Protein AF-G9B761-F1 (afdb_monomer)

Organism: NCBI:txid328950

Secondary structure (DSSP, 8-state):
-TT--TTTTSTTT--STHHHHHHHHHHHHHHHHHHHHHHHHHHHHH-PPTT--GGGS-HHHHHHHHHHHHHHHHHHHHHHHHHHHHHHHHS---SS-GGGT--HHHHHHHHHHHHHHHHHHHHHHHHHHHHHHHHHHTT-SS-TTHHHHHHHHHHHHHHTTS-GGGGGTTS---HHHHHHHHHHHHHTHHHHHHHHHH-

Mean predicted aligned error: 2.72 Å

Solvent-accessible surface area (backbone atoms only — not comparable to full-atom values): 10710 Å² total; per-residue (Å²): 114,98,80,58,52,54,65,60,56,28,49,92,68,41,70,63,67,65,60,55,52,51,47,53,51,50,48,54,53,44,53,52,47,36,55,49,16,54,48,49,45,50,43,65,73,72,65,57,62,89,91,64,50,80,90,70,53,55,60,38,58,53,22,44,44,52,31,23,52,47,43,57,67,25,45,63,43,34,50,50,43,50,47,48,50,48,34,38,59,74,66,79,46,36,65,43,38,61,95,65,74,19,39,41,65,57,51,50,54,34,43,27,51,19,50,41,34,47,59,47,47,65,46,37,42,53,53,13,51,51,46,52,51,51,15,58,79,68,73,41,98,60,48,57,57,53,70,59,43,51,52,20,51,52,48,47,59,59,50,27,70,68,28,30,65,60,83,44,72,87,78,71,68,56,71,65,62,51,51,50,26,52,54,52,48,56,55,51,52,52,37,52,45,54,43,64,76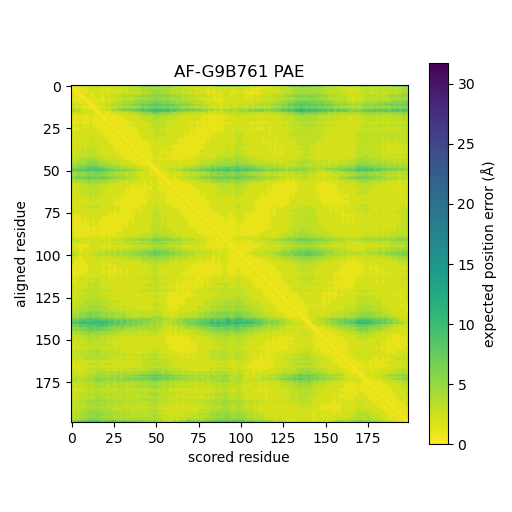,29,108

Structure (mmCIF, N/CA/C/O backbone):
data_AF-G9B761-F1
#
_entry.id   AF-G9B761-F1
#
loop_
_atom_site.group_PDB
_atom_site.id
_atom_site.type_symbol
_atom_site.label_atom_id
_atom_site.label_alt_id
_atom_site.label_comp_id
_atom_site.label_asym_id
_atom_site.label_entity_id
_atom_site.label_seq_id
_atom_site.pdbx_PDB_ins_code
_atom_site.Cartn_x
_atom_site.Cartn_y
_atom_site.Cartn_z
_atom_site.occupancy
_atom_site.B_iso_or_equiv
_atom_site.auth_seq_id
_atom_site.auth_comp_id
_atom_site.auth_asym_id
_atom_site.auth_atom_id
_atom_site.pdbx_PDB_model_num
ATOM 1 N N . GLY A 1 1 ? 4.765 11.078 -14.506 1.00 94.38 1 GLY A N 1
ATOM 2 C CA . GLY A 1 1 ? 3.669 11.133 -13.512 1.00 94.38 1 GLY A CA 1
ATOM 3 C C . GLY A 1 1 ? 4.113 10.482 -12.215 1.00 94.38 1 GLY A C 1
ATOM 4 O O . GLY A 1 1 ? 5.231 9.983 -12.178 1.00 94.38 1 GLY A O 1
ATOM 5 N N . TRP A 1 2 ? 3.264 10.465 -11.180 1.00 97.25 2 TRP A N 1
ATOM 6 C CA . TRP A 1 2 ? 3.610 9.908 -9.857 1.00 97.25 2 TRP A CA 1
ATOM 7 C C . TRP A 1 2 ? 3.926 8.403 -9.876 1.00 97.25 2 TRP A C 1
ATOM 9 O O . TRP A 1 2 ? 4.624 7.917 -8.998 1.00 97.25 2 TRP A O 1
ATOM 19 N N . THR A 1 3 ? 3.461 7.688 -10.904 1.00 97.56 3 THR A N 1
ATOM 20 C CA . THR A 1 3 ? 3.686 6.251 -11.078 1.00 97.56 3 THR A CA 1
ATOM 21 C C . THR A 1 3 ? 5.048 5.883 -11.661 1.00 97.56 3 THR A C 1
ATOM 23 O O . THR A 1 3 ? 5.388 4.713 -11.675 1.00 97.56 3 THR A O 1
ATOM 26 N N . VAL A 1 4 ? 5.822 6.854 -12.167 1.00 97.69 4 VAL A N 1
ATOM 27 C CA . VAL A 1 4 ? 7.209 6.659 -12.646 1.00 97.69 4 VAL A CA 1
ATOM 28 C C . VAL A 1 4 ? 7.372 5.503 -13.662 1.00 97.69 4 VAL A C 1
ATOM 30 O O . VAL A 1 4 ? 8.344 4.757 -13.632 1.00 97.69 4 VAL A O 1
ATOM 33 N N . TYR A 1 5 ? 6.426 5.350 -14.596 1.00 98.19 5 TYR A N 1
ATOM 34 C CA . TYR A 1 5 ? 6.453 4.237 -15.555 1.00 98.19 5 TYR A CA 1
ATOM 35 C C . TYR A 1 5 ? 7.614 4.296 -16.561 1.00 98.19 5 TYR A C 1
ATOM 37 O O . TYR A 1 5 ? 7.773 5.320 -17.238 1.00 98.19 5 TYR A O 1
ATOM 45 N N . PRO A 1 6 ? 8.364 3.194 -16.763 1.00 96.94 6 PRO A N 1
ATOM 46 C CA . PRO A 1 6 ? 9.121 2.980 -17.992 1.00 96.94 6 PRO A CA 1
ATOM 47 C C . PRO A 1 6 ? 8.161 2.759 -19.186 1.00 96.94 6 PRO A C 1
ATOM 49 O O . PRO A 1 6 ? 7.015 2.352 -18.990 1.00 96.94 6 PRO A O 1
ATOM 52 N N . PRO A 1 7 ? 8.579 3.059 -20.430 1.00 96.31 7 PRO A N 1
ATOM 53 C CA . PRO A 1 7 ? 9.895 3.575 -20.811 1.00 96.31 7 PRO A CA 1
ATOM 54 C C . PRO A 1 7 ? 10.060 5.084 -20.562 1.00 96.31 7 PRO A C 1
ATOM 56 O O . PRO A 1 7 ? 11.170 5.596 -20.665 1.00 96.31 7 PRO A O 1
ATOM 59 N N . LEU A 1 8 ? 8.994 5.811 -20.200 1.00 97.69 8 LEU A N 1
ATOM 60 C CA . LEU A 1 8 ? 9.066 7.264 -20.008 1.00 97.69 8 LEU A CA 1
ATOM 61 C C . LEU A 1 8 ? 10.032 7.649 -18.877 1.00 97.69 8 LEU A C 1
ATOM 63 O O . LEU A 1 8 ? 10.756 8.623 -18.995 1.00 97.69 8 LEU A O 1
ATOM 67 N N . ALA A 1 9 ? 10.102 6.874 -17.799 1.00 97.44 9 ALA A N 1
ATOM 68 C CA . ALA A 1 9 ? 11.055 7.117 -16.721 1.00 97.44 9 ALA A CA 1
ATOM 69 C C . ALA A 1 9 ? 12.503 6.683 -17.044 1.00 97.44 9 ALA A C 1
ATOM 71 O O . ALA A 1 9 ? 13.396 6.935 -16.237 1.00 97.44 9 ALA A O 1
ATOM 72 N N . ALA A 1 10 ? 12.768 6.037 -18.185 1.00 96.25 10 ALA A N 1
ATOM 73 C CA . ALA A 1 10 ? 14.110 5.599 -18.577 1.00 96.25 10 ALA A CA 1
ATOM 74 C C . ALA A 1 10 ? 14.942 6.743 -19.189 1.00 96.25 10 ALA A C 1
ATOM 76 O O . ALA A 1 10 ? 14.410 7.789 -19.568 1.00 96.25 10 ALA A O 1
ATOM 77 N N . ASN A 1 11 ? 16.255 6.536 -19.340 1.00 96.00 11 ASN A N 1
ATOM 78 C CA . ASN A 1 11 ? 17.174 7.560 -19.860 1.00 96.00 11 ASN A CA 1
ATOM 79 C C . ASN A 1 11 ? 16.873 8.014 -21.292 1.00 96.00 11 ASN A C 1
ATOM 81 O O . ASN A 1 11 ? 17.222 9.135 -21.652 1.00 96.00 11 ASN A O 1
ATOM 85 N N . ILE A 1 12 ? 16.198 7.178 -22.089 1.00 93.88 12 ILE A N 1
ATOM 86 C CA . ILE A 1 12 ? 15.802 7.512 -23.465 1.00 93.88 12 ILE A CA 1
ATOM 87 C C . ILE A 1 12 ? 14.858 8.725 -23.488 1.00 93.88 12 ILE A C 1
ATOM 89 O O . ILE A 1 12 ? 14.939 9.545 -24.399 1.00 93.88 12 ILE A O 1
ATOM 93 N N . ALA A 1 13 ? 13.988 8.865 -22.483 1.00 96.50 13 ALA A N 1
ATOM 94 C CA . ALA A 1 13 ? 13.047 9.980 -22.386 1.00 96.50 13 ALA A CA 1
ATOM 95 C C . ALA A 1 13 ? 13.423 11.002 -21.299 1.00 96.50 13 ALA A C 1
ATOM 97 O O . ALA A 1 13 ? 13.193 12.197 -21.470 1.00 96.50 13 ALA A O 1
ATOM 98 N N . HIS A 1 14 ? 14.027 10.556 -20.195 1.00 97.06 14 HIS A N 1
ATOM 99 C CA . HIS A 1 14 ? 14.465 11.395 -19.079 1.00 97.06 14 HIS A CA 1
ATOM 100 C C . HIS A 1 14 ? 15.927 11.084 -18.715 1.00 97.06 14 HIS A C 1
ATOM 102 O O . HIS A 1 14 ? 16.202 10.358 -17.760 1.00 97.06 14 HIS A O 1
ATOM 108 N N . GLY A 1 15 ? 16.872 11.645 -19.478 1.00 94.19 15 GLY A N 1
ATOM 109 C CA . GLY A 1 15 ? 18.311 11.359 -19.343 1.00 94.19 15 GLY A CA 1
ATOM 110 C C . GLY A 1 15 ? 19.046 12.047 -18.183 1.00 94.19 15 GLY A C 1
ATOM 111 O O . GLY A 1 15 ? 20.212 11.758 -17.948 1.00 94.19 15 GLY A O 1
ATOM 112 N N . GLY A 1 16 ? 18.404 12.975 -17.465 1.00 95.88 16 GLY A N 1
ATOM 113 C CA . GLY A 1 16 ? 18.992 13.627 -16.287 1.00 95.88 16 GLY A CA 1
ATOM 114 C C . GLY A 1 16 ? 18.790 12.831 -14.993 1.00 95.88 16 GLY A C 1
ATOM 115 O O . GLY A 1 16 ? 18.003 11.888 -14.950 1.00 95.88 16 GLY A O 1
ATOM 116 N N . SER A 1 17 ? 19.424 13.280 -13.904 1.00 97.44 17 SER A N 1
ATOM 117 C CA . SER A 1 17 ? 19.373 12.623 -12.585 1.00 97.44 17 SER A CA 1
ATOM 118 C C . SER A 1 17 ? 18.099 12.883 -11.768 1.00 97.44 17 SER A C 1
ATOM 120 O O . SER A 1 17 ? 17.969 12.424 -10.634 1.00 97.44 17 SER A O 1
ATOM 122 N N . SER A 1 18 ? 17.133 13.631 -12.310 1.00 97.75 18 SER A N 1
ATOM 123 C CA . SER A 1 18 ? 15.916 14.011 -11.581 1.00 97.75 18 SER A CA 1
ATOM 124 C C . SER A 1 18 ? 15.056 12.807 -11.191 1.00 97.75 18 SER A C 1
ATOM 126 O O . SER A 1 18 ? 14.535 12.763 -10.077 1.00 97.75 18 SER A O 1
ATOM 128 N N . VAL A 1 19 ? 14.942 11.812 -12.075 1.00 98.44 19 VAL A N 1
ATOM 129 C CA . VAL A 1 19 ? 14.230 10.558 -11.785 1.00 98.44 19 VAL A CA 1
ATOM 130 C C . VAL A 1 19 ? 14.976 9.748 -10.723 1.00 98.44 19 VAL A C 1
ATOM 132 O O . VAL A 1 19 ? 14.336 9.187 -9.838 1.00 98.44 19 VAL A O 1
ATOM 135 N N . ASP A 1 20 ? 16.310 9.754 -10.737 1.00 98.56 20 ASP A N 1
ATOM 136 C CA . ASP A 1 20 ? 17.117 9.048 -9.734 1.00 98.56 20 ASP A CA 1
ATOM 137 C C . ASP A 1 20 ? 16.913 9.658 -8.339 1.00 98.56 20 ASP A C 1
ATOM 139 O O . ASP A 1 20 ? 16.665 8.935 -7.374 1.00 98.56 20 ASP A O 1
ATOM 143 N N . PHE A 1 21 ? 16.903 10.992 -8.225 1.00 98.50 21 PHE A N 1
ATOM 144 C CA . PHE A 1 21 ? 16.579 11.666 -6.962 1.00 98.50 21 PHE A CA 1
ATOM 145 C C . PHE A 1 21 ? 15.147 11.397 -6.488 1.00 98.50 21 PHE A C 1
ATOM 147 O O . PHE A 1 21 ? 14.931 11.221 -5.288 1.00 98.50 21 PHE A O 1
ATOM 154 N N . ALA A 1 22 ? 14.174 11.317 -7.401 1.00 98.44 22 ALA A N 1
ATOM 155 C CA . ALA A 1 22 ? 12.809 10.927 -7.049 1.00 98.44 22 ALA A CA 1
ATOM 156 C C . ALA A 1 22 ? 12.755 9.485 -6.508 1.00 98.44 22 ALA A C 1
ATOM 158 O O . ALA A 1 22 ? 12.120 9.238 -5.483 1.00 98.44 22 ALA A O 1
ATOM 159 N N . ILE A 1 23 ? 13.478 8.550 -7.134 1.00 98.69 23 ILE A N 1
ATOM 160 C CA . ILE A 1 23 ? 13.601 7.165 -6.660 1.00 98.69 23 ILE A CA 1
ATOM 161 C C . ILE A 1 23 ? 14.258 7.115 -5.274 1.00 98.69 23 ILE A C 1
ATOM 163 O O . ILE A 1 23 ? 13.755 6.423 -4.388 1.00 98.69 23 ILE A O 1
ATOM 1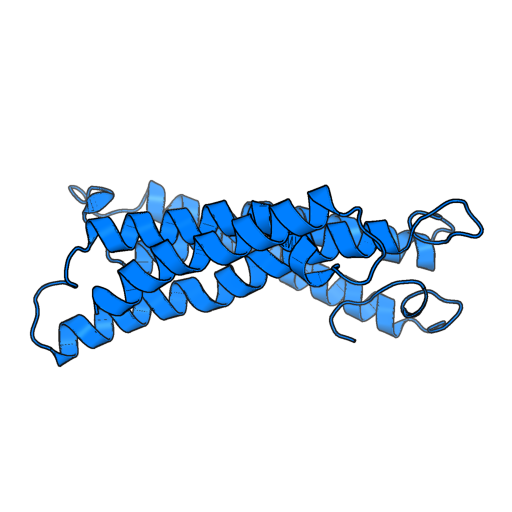67 N N . PHE A 1 24 ? 15.346 7.853 -5.036 1.00 98.69 24 PHE A N 1
ATOM 168 C CA . PHE A 1 24 ? 15.972 7.911 -3.709 1.00 98.69 24 PHE A CA 1
ATOM 169 C C . PHE A 1 24 ? 15.043 8.517 -2.652 1.00 98.69 24 PHE A C 1
ATOM 171 O O . PHE A 1 24 ? 14.983 8.013 -1.531 1.00 98.69 24 PHE A O 1
ATOM 178 N N . SER A 1 25 ? 14.270 9.549 -3.000 1.00 98.69 25 SER A N 1
ATOM 179 C CA . SER A 1 25 ? 13.271 10.129 -2.098 1.00 98.69 25 SER A CA 1
ATOM 180 C C . SER A 1 25 ? 12.205 9.106 -1.694 1.00 98.69 25 SER A C 1
ATOM 182 O O . SER A 1 25 ? 11.902 8.988 -0.504 1.00 98.69 25 SER A O 1
ATOM 184 N N . LEU A 1 26 ? 11.696 8.318 -2.647 1.00 98.44 26 LEU A N 1
ATOM 185 C CA . LEU A 1 26 ? 10.736 7.246 -2.371 1.00 98.44 26 LEU A CA 1
ATOM 186 C C . LEU A 1 26 ? 11.340 6.128 -1.510 1.00 98.44 26 LEU A C 1
ATOM 188 O O . LEU A 1 26 ? 10.668 5.641 -0.604 1.00 98.44 26 LEU A O 1
ATOM 192 N N . HIS A 1 27 ? 12.611 5.763 -1.714 1.00 98.81 27 HIS A N 1
ATOM 193 C CA . HIS A 1 27 ? 13.300 4.813 -0.832 1.00 98.81 27 HIS A CA 1
ATOM 194 C C . HIS A 1 27 ? 13.381 5.317 0.610 1.00 98.81 27 HIS A C 1
ATOM 196 O O . HIS A 1 27 ? 13.062 4.573 1.535 1.00 98.81 27 HIS A O 1
ATOM 202 N N . LEU A 1 28 ? 13.780 6.576 0.816 1.00 98.75 28 LEU A N 1
ATOM 203 C CA . LEU A 1 28 ? 13.882 7.158 2.157 1.00 98.75 28 LEU A CA 1
ATOM 204 C C . LEU A 1 28 ? 12.515 7.209 2.855 1.00 98.75 28 LEU A C 1
ATOM 206 O O . LEU A 1 28 ? 12.405 6.825 4.022 1.00 98.75 28 LEU A O 1
ATOM 210 N N . ALA A 1 29 ? 11.468 7.617 2.133 1.00 98.38 29 ALA A N 1
ATOM 211 C CA . ALA A 1 29 ? 10.098 7.606 2.643 1.00 98.38 29 ALA A CA 1
ATOM 212 C C . ALA A 1 29 ? 9.612 6.179 2.972 1.00 98.38 29 ALA A C 1
ATOM 214 O O . ALA A 1 29 ? 9.002 5.953 4.021 1.00 98.38 29 ALA A O 1
ATOM 215 N N . GLY A 1 30 ? 9.936 5.204 2.117 1.00 98.38 30 GLY A N 1
ATOM 216 C CA . GLY A 1 30 ? 9.613 3.793 2.321 1.00 98.38 30 GLY A CA 1
ATOM 217 C C . GLY A 1 30 ? 10.296 3.203 3.556 1.00 98.38 30 GLY A C 1
ATOM 218 O O . GLY A 1 30 ? 9.632 2.581 4.382 1.00 98.38 30 GLY A O 1
ATOM 219 N N . ILE A 1 31 ? 11.594 3.462 3.748 1.00 98.62 31 ILE A N 1
ATOM 220 C CA . ILE A 1 31 ? 12.342 3.021 4.939 1.00 98.62 31 ILE A CA 1
ATOM 221 C C . ILE A 1 31 ? 11.717 3.602 6.211 1.00 98.62 31 ILE A C 1
ATOM 223 O O . ILE A 1 31 ? 11.470 2.865 7.166 1.00 98.62 31 ILE A O 1
ATOM 227 N N . SER A 1 32 ? 11.418 4.906 6.220 1.00 98.62 32 SER A N 1
ATOM 228 C CA . SER A 1 32 ? 10.763 5.557 7.362 1.00 98.62 32 SER A CA 1
ATOM 229 C C . SER A 1 32 ? 9.427 4.891 7.704 1.00 98.62 32 SER A C 1
ATOM 231 O O . SER A 1 32 ? 9.163 4.591 8.871 1.00 98.62 32 SER A O 1
ATOM 233 N N . SER A 1 33 ? 8.623 4.586 6.687 1.00 98.38 33 SER A N 1
ATOM 234 C CA . SER A 1 33 ? 7.301 3.982 6.853 1.00 98.38 33 SER A CA 1
ATOM 235 C C . SER A 1 33 ? 7.365 2.526 7.326 1.00 98.38 33 SER A C 1
ATOM 237 O O . SER A 1 33 ? 6.586 2.141 8.196 1.00 98.38 33 SER A O 1
ATOM 239 N N . ILE A 1 34 ? 8.325 1.727 6.841 1.00 98.56 34 ILE A N 1
ATOM 240 C CA . ILE A 1 34 ? 8.551 0.347 7.312 1.00 98.56 34 ILE A CA 1
ATOM 241 C C . ILE A 1 34 ? 8.976 0.342 8.785 1.00 98.56 34 ILE A C 1
ATOM 243 O O . ILE A 1 34 ? 8.426 -0.418 9.583 1.00 98.56 34 ILE A O 1
ATOM 247 N N . LEU A 1 35 ? 9.918 1.209 9.171 1.00 98.69 35 LEU A N 1
ATOM 248 C CA . LEU A 1 35 ? 10.347 1.325 10.569 1.00 98.69 35 LEU A CA 1
ATOM 249 C C . LEU A 1 35 ? 9.187 1.767 11.474 1.00 98.69 35 LEU A C 1
ATOM 251 O O . LEU A 1 35 ? 8.993 1.203 12.553 1.00 98.69 35 LEU A O 1
ATOM 255 N N . GLY A 1 36 ? 8.374 2.721 11.011 1.00 98.69 36 GLY A N 1
ATOM 256 C CA . GLY A 1 36 ? 7.149 3.137 11.692 1.00 98.69 36 GLY A CA 1
ATOM 257 C C . GLY A 1 36 ? 6.139 1.997 11.844 1.00 98.69 36 GLY A C 1
ATOM 258 O O . GLY A 1 36 ? 5.586 1.810 12.928 1.00 98.69 36 GLY A O 1
ATOM 259 N N . ALA A 1 37 ? 5.938 1.192 10.799 1.00 98.69 37 ALA A N 1
ATOM 260 C CA . ALA A 1 37 ? 5.046 0.038 10.824 1.00 98.69 37 ALA A CA 1
ATOM 261 C C . ALA A 1 37 ? 5.486 -1.016 11.852 1.00 98.69 37 ALA A C 1
ATOM 263 O O . ALA A 1 37 ? 4.677 -1.442 12.678 1.00 98.69 37 ALA A O 1
ATOM 264 N N . VAL A 1 38 ? 6.772 -1.390 11.859 1.00 98.75 38 VAL A N 1
ATOM 265 C CA . VAL A 1 38 ? 7.332 -2.333 12.845 1.00 98.75 38 VAL A CA 1
ATOM 266 C C . VAL A 1 38 ? 7.153 -1.803 14.267 1.00 98.75 38 VAL A C 1
ATOM 268 O O . VAL A 1 38 ? 6.748 -2.558 15.157 1.00 98.75 38 VAL A O 1
ATOM 271 N N . ASN A 1 39 ? 7.395 -0.506 14.480 1.00 98.75 39 ASN A N 1
ATOM 272 C CA . ASN A 1 39 ? 7.174 0.140 15.768 1.00 98.75 39 ASN A CA 1
ATOM 273 C C . ASN A 1 39 ? 5.702 0.038 16.198 1.00 98.75 39 ASN A C 1
ATOM 275 O O . ASN A 1 39 ? 5.421 -0.518 17.256 1.00 98.75 39 ASN A O 1
ATOM 279 N N . PHE A 1 40 ? 4.754 0.480 15.363 1.00 98.69 40 PHE A N 1
ATOM 280 C CA . PHE A 1 40 ? 3.328 0.437 15.702 1.00 98.69 40 PHE A CA 1
ATOM 281 C C . PHE A 1 40 ? 2.819 -0.980 15.967 1.00 98.69 40 PHE A C 1
ATOM 283 O O . PHE A 1 40 ? 2.101 -1.182 16.945 1.00 98.69 40 PHE A O 1
ATOM 290 N N . ILE A 1 41 ? 3.209 -1.967 15.153 1.00 98.62 41 ILE A N 1
ATOM 291 C CA . ILE A 1 41 ? 2.840 -3.372 15.381 1.00 98.62 41 ILE A CA 1
ATOM 292 C C . ILE A 1 41 ? 3.370 -3.831 16.741 1.00 98.62 41 ILE A C 1
ATOM 294 O O . ILE A 1 41 ? 2.612 -4.356 17.557 1.00 98.62 41 ILE A O 1
ATOM 298 N N . THR A 1 42 ? 4.650 -3.585 17.023 1.00 98.62 42 THR A N 1
ATOM 299 C CA . THR A 1 42 ? 5.286 -4.004 18.278 1.00 98.62 42 THR A CA 1
ATOM 300 C C . THR A 1 42 ? 4.634 -3.339 19.489 1.00 98.62 42 THR A C 1
ATOM 302 O O . THR A 1 42 ? 4.336 -4.021 20.472 1.00 98.62 42 THR A O 1
ATOM 305 N N . THR A 1 43 ? 4.361 -2.034 19.417 1.00 98.50 43 THR A N 1
ATOM 306 C CA . THR A 1 43 ? 3.687 -1.274 20.476 1.00 98.50 43 THR A CA 1
ATOM 307 C C . THR A 1 43 ? 2.273 -1.790 20.708 1.00 98.50 43 THR A C 1
ATOM 309 O O . THR A 1 43 ? 1.914 -2.097 21.843 1.00 98.50 43 THR A O 1
ATOM 312 N N . VAL A 1 44 ? 1.472 -1.942 19.648 1.00 97.94 44 VAL A N 1
ATOM 313 C CA . VAL A 1 44 ? 0.087 -2.412 19.774 1.00 97.94 44 VAL A CA 1
ATOM 314 C C . VAL A 1 44 ? 0.044 -3.835 20.306 1.00 97.94 44 VAL A C 1
ATOM 316 O O . VAL A 1 44 ? -0.850 -4.132 21.088 1.00 97.94 44 VAL A O 1
ATOM 319 N N . VAL A 1 45 ? 0.981 -4.714 19.937 1.00 96.44 45 VAL A N 1
ATOM 320 C CA . VAL A 1 45 ? 0.994 -6.110 20.401 1.00 96.44 45 VAL A CA 1
ATOM 321 C C . VAL A 1 45 ? 1.441 -6.232 21.860 1.00 96.44 45 VAL A C 1
ATOM 323 O O . VAL A 1 45 ? 0.797 -6.966 22.612 1.00 96.44 45 VAL A O 1
ATOM 326 N N . ASN A 1 46 ? 2.491 -5.509 22.260 1.00 97.75 46 ASN A N 1
ATOM 327 C CA . ASN A 1 46 ? 3.197 -5.755 23.524 1.00 97.75 46 ASN A CA 1
ATOM 328 C C . ASN A 1 46 ? 2.948 -4.708 24.618 1.00 97.75 46 ASN A C 1
ATOM 330 O O . ASN A 1 46 ? 3.164 -5.005 25.788 1.00 97.75 46 ASN A O 1
ATOM 334 N N . MET A 1 47 ? 2.508 -3.495 24.273 1.00 97.94 47 MET A N 1
ATOM 335 C CA . MET A 1 47 ? 2.430 -2.359 25.207 1.00 97.94 47 MET A CA 1
ATOM 336 C C . MET A 1 47 ? 0.990 -1.916 25.507 1.00 97.94 47 MET A C 1
ATOM 338 O O . MET A 1 47 ? 0.752 -0.761 25.861 1.00 97.94 47 MET A O 1
ATOM 342 N N . ARG A 1 48 ? 0.006 -2.815 25.372 1.00 97.31 48 ARG A N 1
ATOM 343 C CA . ARG A 1 48 ? -1.374 -2.534 25.806 1.00 97.31 48 ARG A CA 1
ATOM 344 C C . ARG A 1 48 ? -1.465 -2.491 27.327 1.00 97.31 48 ARG A C 1
ATOM 346 O O . ARG A 1 48 ? -0.721 -3.175 28.027 1.00 97.31 48 ARG A O 1
ATOM 353 N N . SER A 1 49 ? -2.430 -1.731 27.837 1.00 96.69 49 SER A N 1
ATOM 354 C CA . SER A 1 49 ? -2.739 -1.724 29.267 1.00 96.69 49 SER A CA 1
ATOM 355 C C . SER A 1 49 ? -3.114 -3.133 29.757 1.00 96.69 49 SER A C 1
ATOM 357 O O . SER A 1 49 ? -3.808 -3.861 29.037 1.00 96.69 49 SER A O 1
ATOM 359 N N . PRO A 1 50 ? -2.715 -3.524 30.982 1.00 95.81 50 PRO A N 1
ATOM 360 C CA . PRO A 1 50 ? -3.109 -4.806 31.559 1.00 95.81 50 PRO A CA 1
ATOM 361 C C . PRO A 1 50 ? -4.632 -4.997 31.529 1.00 95.81 50 PRO A C 1
ATOM 363 O O . PRO A 1 50 ? -5.384 -4.099 31.896 1.00 95.81 50 PRO A O 1
ATOM 366 N N . GLY A 1 51 ? -5.090 -6.163 31.069 1.00 94.75 51 GLY A N 1
ATOM 367 C CA . GLY A 1 51 ? -6.519 -6.482 30.943 1.00 94.75 51 GLY A CA 1
ATOM 368 C C . GLY A 1 51 ? -7.204 -5.976 29.662 1.00 94.75 51 GLY A C 1
ATOM 369 O O . GLY A 1 51 ? -8.366 -6.314 29.436 1.00 94.75 51 GLY A O 1
ATOM 370 N N . MET A 1 52 ? -6.512 -5.221 28.796 1.00 97.19 52 MET A N 1
ATOM 371 C CA . MET A 1 52 ? -7.028 -4.844 27.473 1.00 97.19 52 MET A CA 1
ATOM 372 C C . MET A 1 52 ? -6.804 -5.970 26.454 1.00 97.19 52 MET A C 1
ATOM 374 O O . MET A 1 52 ? -5.696 -6.189 25.951 1.00 97.19 52 MET A O 1
ATOM 378 N N . THR A 1 53 ? -7.884 -6.677 26.131 1.00 96.00 53 THR A N 1
ATOM 379 C CA . THR A 1 53 ? -7.934 -7.671 25.054 1.00 96.00 53 THR A CA 1
ATOM 380 C C . THR A 1 53 ? -8.020 -6.996 23.677 1.00 96.00 53 THR A C 1
ATOM 382 O O . THR A 1 53 ? -8.339 -5.811 23.571 1.00 96.00 53 THR A O 1
ATOM 385 N N . LEU A 1 54 ? -7.700 -7.730 22.604 1.00 95.06 54 LEU A N 1
ATOM 386 C CA . LEU A 1 54 ? -7.646 -7.180 21.238 1.00 95.06 54 LEU A CA 1
ATOM 387 C C . LEU A 1 54 ? -9.006 -6.657 20.751 1.00 95.06 54 LEU A C 1
ATOM 389 O O . LEU A 1 54 ? -9.088 -5.589 20.152 1.00 95.06 54 LEU A O 1
ATOM 393 N N . ASP A 1 55 ? -10.080 -7.382 21.047 1.00 93.88 55 ASP A N 1
ATOM 394 C CA . ASP A 1 55 ? -11.466 -7.011 20.740 1.00 93.88 55 ASP A CA 1
ATOM 395 C C . ASP A 1 55 ? -11.927 -5.734 21.462 1.00 93.88 55 ASP A C 1
ATOM 397 O O . ASP A 1 55 ? -12.871 -5.089 21.016 1.00 93.88 55 ASP A O 1
ATOM 401 N N . ARG A 1 56 ? -11.235 -5.327 22.534 1.00 93.81 56 ARG A N 1
ATOM 402 C CA . ARG A 1 56 ? -11.519 -4.105 23.302 1.00 93.81 56 ARG A CA 1
ATOM 403 C C . ARG A 1 56 ? -10.651 -2.909 22.911 1.00 93.81 56 ARG A C 1
ATOM 405 O O . ARG A 1 56 ? -10.745 -1.858 23.543 1.00 93.81 56 ARG A O 1
ATOM 412 N N . MET A 1 57 ? -9.785 -3.045 21.907 1.00 97.12 57 MET A N 1
ATOM 413 C CA . MET A 1 57 ? -8.991 -1.912 21.432 1.00 97.12 57 MET A CA 1
ATOM 414 C C . MET A 1 57 ? -9.868 -0.886 20.694 1.00 97.12 57 MET A C 1
ATOM 416 O O . MET A 1 57 ? -10.761 -1.275 19.939 1.00 97.12 57 MET A O 1
ATOM 420 N N . PRO A 1 58 ? -9.581 0.423 20.823 1.00 97.19 58 PRO A N 1
ATOM 421 C CA . PRO A 1 58 ? -10.267 1.457 20.054 1.00 97.19 58 PRO A CA 1
ATOM 422 C C . PRO A 1 58 ? -10.187 1.221 18.538 1.00 97.19 58 PRO A C 1
ATOM 424 O O . PRO A 1 58 ? -9.141 0.821 18.023 1.00 97.19 58 PRO A O 1
ATOM 427 N N . LEU A 1 59 ? -11.246 1.575 17.797 1.00 97.81 59 LEU A N 1
ATOM 428 C CA . LEU A 1 59 ? -11.296 1.409 16.333 1.00 97.81 59 LEU A CA 1
ATOM 429 C C . LEU A 1 59 ? -10.153 2.131 15.601 1.00 97.81 59 LEU A C 1
ATOM 431 O O . LEU A 1 59 ? -9.646 1.623 14.604 1.00 97.81 59 LEU A O 1
ATOM 435 N N . PHE A 1 60 ? -9.697 3.275 16.119 1.00 98.38 60 PHE A N 1
ATOM 436 C CA . PHE A 1 60 ? -8.507 3.954 15.603 1.00 98.38 60 PHE A CA 1
ATOM 437 C C . PHE A 1 60 ? -7.232 3.111 15.747 1.00 98.38 60 PHE A C 1
ATOM 439 O O . PHE A 1 60 ? -6.495 2.966 14.776 1.00 98.38 60 PHE A O 1
ATOM 446 N N . VAL A 1 61 ? -6.998 2.480 16.902 1.00 98.44 61 VAL A N 1
ATOM 447 C CA . VAL A 1 61 ? -5.823 1.614 17.110 1.00 98.44 61 VAL A CA 1
ATOM 448 C C . VAL A 1 61 ? -5.874 0.403 16.175 1.00 98.44 61 VAL A C 1
ATOM 450 O O . VAL A 1 61 ? -4.867 0.070 15.553 1.00 98.44 61 VAL A O 1
ATOM 453 N N . TRP A 1 62 ? -7.058 -0.193 15.993 1.00 98.50 62 TRP A N 1
ATOM 454 C CA . TRP A 1 62 ? -7.275 -1.231 14.980 1.00 98.50 62 TRP A CA 1
ATOM 455 C C . TRP A 1 62 ? -6.953 -0.746 13.563 1.00 98.50 62 TRP A C 1
ATOM 457 O O . TRP A 1 62 ? -6.260 -1.432 12.816 1.00 98.50 62 TRP A O 1
ATOM 467 N N . SER A 1 63 ? -7.407 0.450 13.190 1.00 98.44 63 SER A N 1
ATOM 468 C CA . SER A 1 63 ? -7.116 1.004 11.867 1.00 98.44 63 SER A CA 1
ATOM 469 C C . SER A 1 63 ? -5.617 1.242 11.640 1.00 98.44 63 SER A C 1
ATOM 471 O O . SER A 1 63 ? -5.109 0.940 10.560 1.00 98.44 63 SER A O 1
ATOM 473 N N . VAL A 1 64 ? -4.889 1.696 12.669 1.00 98.69 64 VAL A N 1
ATOM 474 C CA . VAL A 1 64 ? -3.438 1.926 12.613 1.00 98.69 64 VAL A CA 1
ATOM 475 C C . VAL A 1 64 ? -2.673 0.610 12.499 1.00 98.69 64 VAL A C 1
ATOM 477 O O . VAL A 1 64 ? -1.776 0.518 11.667 1.00 98.69 64 VAL A O 1
ATOM 480 N N . VAL A 1 65 ? -3.025 -0.430 13.268 1.00 98.56 65 VAL A N 1
ATOM 481 C CA . VAL A 1 65 ? -2.306 -1.716 13.177 1.00 98.56 65 VAL A CA 1
ATOM 482 C C . VAL A 1 65 ? -2.540 -2.409 11.833 1.00 98.56 65 VAL A C 1
ATOM 484 O O . VAL A 1 65 ? -1.602 -2.970 11.277 1.00 98.56 65 VAL A O 1
ATOM 487 N N . ILE A 1 66 ? -3.747 -2.310 11.260 1.00 98.69 66 ILE A N 1
ATOM 488 C CA . ILE A 1 66 ? -4.019 -2.828 9.909 1.00 98.69 66 ILE A CA 1
ATOM 489 C C . ILE A 1 66 ? -3.173 -2.065 8.889 1.00 98.69 66 ILE A C 1
ATOM 491 O O . ILE A 1 66 ? -2.471 -2.684 8.098 1.00 98.69 66 ILE A O 1
ATOM 495 N N . THR A 1 67 ? -3.162 -0.733 8.965 1.00 98.69 67 THR A N 1
ATOM 496 C CA . THR A 1 67 ? -2.333 0.131 8.108 1.00 98.69 67 THR A CA 1
ATOM 497 C C . THR A 1 67 ? -0.847 -0.224 8.202 1.00 98.69 67 THR A C 1
ATOM 499 O O . THR A 1 67 ? -0.174 -0.339 7.181 1.00 98.69 67 THR A O 1
ATOM 502 N N . ALA A 1 68 ? -0.336 -0.463 9.411 1.00 98.75 68 ALA A N 1
ATOM 503 C CA . ALA A 1 68 ? 1.048 -0.871 9.625 1.00 98.75 68 ALA A CA 1
ATOM 504 C C . ALA A 1 68 ? 1.363 -2.228 8.973 1.00 98.75 68 ALA A C 1
ATOM 506 O O . ALA A 1 68 ? 2.409 -2.380 8.347 1.00 98.75 68 ALA A O 1
ATOM 507 N N . VAL A 1 69 ? 0.451 -3.203 9.057 1.00 98.81 69 VAL A N 1
ATOM 508 C CA . VAL A 1 69 ? 0.611 -4.493 8.365 1.00 98.81 69 VAL A CA 1
ATOM 509 C C . VAL A 1 69 ? 0.617 -4.308 6.846 1.00 98.81 69 VAL A C 1
ATOM 511 O O . VAL A 1 69 ? 1.466 -4.894 6.178 1.00 98.81 69 VAL A O 1
ATOM 514 N N . LEU A 1 70 ? -0.275 -3.474 6.298 1.00 98.69 70 LEU A N 1
ATOM 515 C CA . LEU A 1 70 ? -0.286 -3.174 4.863 1.00 98.69 70 LEU A CA 1
ATOM 516 C C . LEU A 1 70 ? 1.047 -2.564 4.416 1.00 98.69 70 LEU A C 1
ATOM 518 O O . LEU A 1 70 ? 1.640 -3.075 3.471 1.00 98.69 70 LEU A O 1
ATOM 522 N N . LEU A 1 71 ? 1.543 -1.543 5.127 1.00 98.56 71 LEU A N 1
ATOM 523 C CA . LEU A 1 71 ? 2.823 -0.882 4.837 1.00 98.56 71 LEU A CA 1
ATOM 524 C C . LEU A 1 71 ? 3.988 -1.874 4.826 1.00 98.56 71 LEU A C 1
ATOM 526 O O . LEU A 1 71 ? 4.810 -1.858 3.912 1.00 98.56 71 LEU A O 1
ATOM 530 N N . LEU A 1 72 ? 4.052 -2.746 5.837 1.00 98.38 72 LEU A N 1
ATOM 531 C CA . LEU A 1 72 ? 5.126 -3.728 5.979 1.00 98.38 72 LEU A CA 1
ATOM 532 C C . LEU A 1 72 ? 5.161 -4.725 4.810 1.00 98.38 72 LEU A C 1
ATOM 534 O O . LEU A 1 72 ? 6.241 -5.150 4.406 1.00 98.38 72 LEU A O 1
ATOM 538 N N . LEU A 1 73 ? 3.996 -5.090 4.271 1.00 98.38 73 LEU A N 1
ATOM 539 C CA . LEU A 1 73 ? 3.871 -6.059 3.181 1.00 98.38 73 LEU A CA 1
ATOM 540 C C . LEU A 1 73 ? 3.964 -5.421 1.785 1.00 98.38 73 LEU A C 1
ATOM 542 O O . LEU A 1 73 ? 4.472 -6.060 0.865 1.00 98.38 73 LEU A O 1
ATOM 546 N N . SER A 1 74 ? 3.489 -4.184 1.604 1.00 98.25 74 SER A N 1
ATOM 547 C CA . SER A 1 74 ? 3.402 -3.536 0.287 1.00 98.25 74 SER A CA 1
ATOM 548 C C . SER A 1 74 ? 4.677 -2.784 -0.111 1.00 98.25 74 SER A C 1
ATOM 550 O O . SER A 1 74 ? 5.113 -2.873 -1.261 1.00 98.25 74 SER A O 1
ATOM 552 N N . LEU A 1 75 ? 5.316 -2.069 0.822 1.00 98.25 75 LEU A N 1
ATOM 553 C CA . LEU A 1 75 ? 6.470 -1.213 0.518 1.00 98.25 75 LEU A CA 1
ATOM 554 C C . LEU A 1 75 ? 7.709 -1.954 -0.004 1.00 98.25 75 LEU A C 1
ATOM 556 O O . LEU A 1 75 ? 8.375 -1.399 -0.883 1.00 98.25 75 LEU A O 1
ATOM 560 N N . PRO A 1 76 ? 8.038 -3.183 0.446 1.00 98.62 76 PRO A N 1
ATOM 561 C CA . PRO A 1 76 ? 9.145 -3.936 -0.141 1.00 98.62 76 PRO A CA 1
ATOM 562 C C . PRO A 1 76 ? 8.984 -4.170 -1.650 1.00 98.62 76 PRO A C 1
ATOM 564 O O . PRO A 1 76 ? 9.976 -4.159 -2.379 1.00 98.62 76 PRO A O 1
ATOM 567 N N . VAL A 1 77 ? 7.747 -4.325 -2.137 1.00 98.75 77 VAL A N 1
ATOM 568 C CA . VAL A 1 77 ? 7.468 -4.527 -3.568 1.00 98.75 77 VAL A CA 1
ATOM 569 C C . VAL A 1 77 ? 7.727 -3.248 -4.362 1.00 98.75 77 VAL A C 1
ATOM 571 O O . VAL A 1 77 ? 8.394 -3.304 -5.397 1.00 98.75 77 VAL A O 1
ATOM 574 N N . LEU A 1 78 ? 7.292 -2.088 -3.850 1.00 98.62 78 LEU A N 1
ATOM 575 C CA . LEU A 1 78 ? 7.636 -0.797 -4.454 1.00 98.62 78 LEU A CA 1
ATOM 576 C C . LEU A 1 78 ? 9.151 -0.602 -4.492 1.00 98.62 78 LEU A C 1
ATOM 578 O O . LEU A 1 78 ? 9.679 -0.282 -5.552 1.00 98.62 78 LEU A O 1
ATOM 582 N N . ALA A 1 79 ? 9.836 -0.810 -3.361 1.00 98.75 79 ALA A N 1
ATOM 583 C CA . ALA A 1 79 ? 11.285 -0.650 -3.249 1.00 98.75 79 ALA A CA 1
ATOM 584 C C . ALA A 1 79 ? 12.027 -1.514 -4.281 1.00 98.75 79 ALA A C 1
ATOM 586 O O . ALA A 1 79 ? 12.932 -1.024 -4.958 1.00 98.75 79 ALA A O 1
ATOM 587 N N . GLY A 1 80 ? 11.592 -2.765 -4.470 1.00 98.81 80 GLY A N 1
ATOM 588 C CA . GLY A 1 80 ? 12.098 -3.639 -5.528 1.00 98.81 80 GLY A CA 1
ATOM 589 C C . GLY A 1 80 ? 11.879 -3.058 -6.927 1.00 98.81 80 GLY A C 1
ATOM 590 O O . GLY A 1 80 ? 12.829 -2.962 -7.702 1.00 98.81 80 GLY A O 1
ATOM 591 N N . ALA A 1 81 ? 10.658 -2.611 -7.242 1.00 98.75 81 ALA A N 1
ATOM 592 C CA . ALA A 1 81 ? 10.316 -2.033 -8.545 1.00 98.75 81 ALA A CA 1
ATOM 593 C C . ALA A 1 81 ? 11.168 -0.806 -8.896 1.00 98.75 81 ALA A C 1
ATOM 595 O O . ALA A 1 81 ? 11.732 -0.719 -9.988 1.00 98.75 81 ALA A O 1
ATOM 596 N N . ILE A 1 82 ? 11.293 0.141 -7.963 1.00 98.75 82 ILE A N 1
ATOM 597 C CA . ILE A 1 82 ? 12.052 1.374 -8.195 1.00 98.75 82 ILE A CA 1
ATOM 598 C C . ILE A 1 82 ? 13.568 1.143 -8.142 1.00 98.75 82 ILE A C 1
ATOM 600 O O . ILE A 1 82 ? 14.298 1.864 -8.816 1.00 98.75 82 ILE A O 1
ATOM 604 N N . THR A 1 83 ? 14.050 0.123 -7.421 1.00 98.81 83 THR A N 1
ATOM 605 C CA . THR A 1 83 ? 15.458 -0.308 -7.494 1.00 98.81 83 THR A CA 1
ATOM 606 C C . THR A 1 83 ? 15.771 -0.899 -8.863 1.00 98.81 83 THR A C 1
ATOM 608 O O . THR A 1 83 ? 16.744 -0.477 -9.476 1.00 98.81 83 THR A O 1
ATOM 611 N N . MET A 1 84 ? 14.935 -1.807 -9.381 1.00 98.81 84 MET A N 1
ATOM 612 C CA . MET A 1 84 ? 15.097 -2.357 -10.736 1.00 98.81 84 MET A CA 1
ATOM 613 C C . MET A 1 84 ? 15.099 -1.250 -11.798 1.00 98.81 84 MET A C 1
ATOM 615 O O . MET A 1 84 ? 15.911 -1.262 -12.717 1.00 98.81 84 MET A O 1
ATOM 619 N N . LEU A 1 85 ? 14.246 -0.232 -11.639 1.00 98.75 85 LEU A N 1
ATOM 620 C CA . LEU A 1 85 ? 14.230 0.914 -12.548 1.00 98.75 85 LEU A CA 1
ATOM 621 C C . LEU A 1 85 ? 15.514 1.747 -12.426 1.00 98.75 85 LEU A C 1
ATOM 623 O O . LEU A 1 85 ? 16.053 2.208 -13.430 1.00 98.75 85 LEU A O 1
ATOM 627 N N . LEU A 1 86 ? 16.019 1.942 -11.206 1.00 98.75 86 LEU A N 1
ATOM 628 C CA . LEU A 1 86 ? 17.275 2.650 -10.969 1.00 98.75 86 LEU A CA 1
ATOM 629 C C . LEU A 1 86 ? 18.461 1.915 -11.605 1.00 98.75 86 LEU A C 1
ATOM 631 O O . LEU A 1 86 ? 19.343 2.570 -12.165 1.00 98.75 86 LEU A O 1
ATOM 635 N N . THR A 1 87 ? 18.486 0.580 -11.548 1.00 98.69 87 THR A N 1
ATOM 636 C CA . THR A 1 87 ? 19.537 -0.220 -12.188 1.00 98.69 87 THR A CA 1
ATOM 637 C C . THR A 1 87 ? 19.402 -0.237 -13.709 1.00 98.69 87 THR A C 1
ATOM 639 O O . THR A 1 87 ? 20.425 -0.140 -14.383 1.00 98.69 87 THR A O 1
ATOM 642 N N . ASP A 1 88 ? 18.183 -0.243 -14.261 1.00 98.50 88 ASP A N 1
ATOM 643 C CA . ASP A 1 88 ? 17.971 -0.110 -15.713 1.00 98.50 88 ASP A CA 1
ATOM 644 C C . ASP A 1 88 ? 18.489 1.244 -16.213 1.00 98.50 88 ASP A C 1
ATOM 646 O O . ASP A 1 88 ? 19.086 1.351 -17.282 1.00 98.50 88 ASP A O 1
ATOM 650 N N . ARG A 1 89 ? 18.321 2.295 -15.404 1.00 98.12 89 ARG A N 1
ATOM 651 C CA . ARG A 1 89 ? 18.832 3.632 -15.715 1.00 98.12 89 ARG A CA 1
ATOM 652 C C . ARG A 1 89 ? 20.350 3.753 -15.568 1.00 98.12 89 ARG A C 1
ATOM 654 O O . ARG A 1 89 ? 20.961 4.475 -16.345 1.00 98.12 89 ARG A O 1
ATOM 661 N N . ASN A 1 90 ? 20.976 3.115 -14.580 1.00 98.38 90 ASN A N 1
ATOM 662 C CA . ASN A 1 90 ? 22.351 3.478 -14.192 1.00 98.38 90 ASN A CA 1
ATOM 663 C C . ASN A 1 90 ? 23.380 2.348 -14.304 1.00 98.38 90 ASN A C 1
ATOM 665 O O . ASN A 1 90 ? 24.576 2.625 -14.324 1.00 98.38 90 ASN A O 1
ATOM 669 N N . LEU A 1 91 ? 22.944 1.089 -14.363 1.00 98.19 91 LEU A N 1
ATOM 670 C CA . LEU A 1 91 ? 23.811 -0.094 -14.299 1.00 98.19 91 LEU A CA 1
ATOM 671 C C . LEU A 1 91 ? 23.635 -1.038 -15.500 1.00 98.19 91 LEU A C 1
ATOM 673 O O . LEU A 1 91 ? 24.098 -2.174 -15.447 1.00 98.19 91 LEU A O 1
ATOM 677 N N . ASN A 1 92 ? 23.005 -0.568 -16.584 1.00 96.81 92 ASN A N 1
ATOM 678 C CA . ASN A 1 92 ? 22.771 -1.326 -17.820 1.00 96.81 92 ASN A CA 1
ATOM 679 C C . ASN A 1 92 ? 22.027 -2.659 -17.607 1.00 96.81 92 ASN A C 1
ATOM 681 O O . ASN A 1 92 ? 22.277 -3.627 -18.327 1.00 96.81 92 ASN A O 1
ATOM 685 N N . THR A 1 93 ? 21.129 -2.732 -16.617 1.00 98.44 93 THR A N 1
ATOM 686 C CA . THR A 1 93 ? 20.164 -3.839 -16.540 1.00 98.44 93 THR A CA 1
ATOM 687 C C . THR A 1 93 ? 19.006 -3.601 -17.516 1.00 98.44 93 THR A C 1
ATOM 689 O O . THR A 1 93 ? 18.879 -2.515 -18.082 1.00 98.44 93 THR A O 1
ATOM 692 N N . SER A 1 94 ? 18.178 -4.622 -17.742 1.00 98.00 94 SER A N 1
ATOM 693 C CA . SER A 1 94 ? 17.053 -4.566 -18.684 1.00 98.00 94 SER A CA 1
ATOM 694 C C . SER A 1 94 ? 15.784 -5.226 -18.134 1.00 98.00 94 SER A C 1
ATOM 696 O O . SER A 1 94 ? 15.144 -6.022 -18.817 1.00 98.00 94 SER A O 1
ATOM 698 N N . PHE A 1 95 ? 15.402 -4.920 -16.892 1.00 98.69 95 PHE A N 1
ATOM 699 C CA . PHE A 1 95 ? 14.172 -5.448 -16.286 1.00 98.69 95 PHE A CA 1
ATOM 700 C C . PHE A 1 95 ? 12.914 -4.991 -17.034 1.00 98.69 95 PHE A C 1
ATOM 702 O O . PHE A 1 95 ? 11.980 -5.774 -17.223 1.00 98.69 95 PHE A O 1
ATOM 709 N N . PHE A 1 96 ? 12.889 -3.731 -17.469 1.00 98.50 96 PHE A N 1
ATOM 710 C CA . PHE A 1 96 ? 11.722 -3.093 -18.076 1.00 98.50 96 PHE A CA 1
ATOM 711 C C . PHE A 1 96 ? 11.965 -2.598 -19.504 1.00 98.50 96 PHE A C 1
ATOM 713 O O . PHE A 1 96 ? 11.057 -2.015 -20.089 1.00 98.50 96 PHE A O 1
ATOM 720 N N . ASP A 1 97 ? 13.162 -2.791 -20.064 1.00 97.62 97 ASP A N 1
ATOM 721 C CA . ASP A 1 97 ? 13.493 -2.406 -21.440 1.00 97.62 97 ASP A CA 1
ATOM 722 C C . ASP A 1 97 ? 13.258 -3.569 -22.425 1.00 97.62 97 ASP A C 1
ATOM 724 O O . ASP A 1 97 ? 14.029 -4.538 -22.411 1.00 97.62 97 ASP A O 1
ATOM 728 N N . PRO A 1 98 ? 12.266 -3.474 -23.336 1.00 97.12 98 PRO A N 1
ATOM 729 C CA . PRO A 1 98 ? 12.014 -4.502 -24.344 1.00 97.12 98 PRO A CA 1
ATOM 730 C C . PRO A 1 98 ? 13.202 -4.793 -25.265 1.00 97.12 98 PRO A C 1
ATOM 732 O O . PRO A 1 98 ? 13.332 -5.922 -25.735 1.00 97.12 98 PRO A O 1
ATOM 735 N N . ALA A 1 99 ? 14.088 -3.820 -25.518 1.00 96.06 99 ALA A N 1
ATOM 736 C CA . ALA A 1 99 ? 15.270 -4.040 -26.356 1.00 96.06 99 ALA A CA 1
ATOM 737 C C . ALA A 1 99 ? 16.263 -5.031 -25.720 1.00 96.06 99 ALA A C 1
ATOM 739 O O . ALA A 1 99 ? 16.979 -5.732 -26.434 1.00 96.06 99 ALA A O 1
ATOM 740 N N . GLY A 1 100 ? 16.268 -5.117 -24.386 1.00 96.31 100 GLY A N 1
ATOM 741 C CA . GLY A 1 100 ? 17.025 -6.094 -23.603 1.00 96.31 100 GLY A CA 1
ATOM 742 C C . GLY A 1 100 ? 16.181 -7.265 -23.083 1.00 96.31 100 GLY A C 1
ATOM 743 O O . GLY A 1 100 ? 16.633 -7.971 -22.183 1.00 96.31 100 GLY A O 1
ATOM 744 N N . GLY A 1 101 ? 14.963 -7.459 -23.608 1.00 97.31 101 GLY A N 1
ATOM 745 C CA . GLY A 1 101 ? 14.048 -8.541 -23.226 1.00 97.31 101 GLY A CA 1
ATOM 746 C C . GLY A 1 101 ? 13.203 -8.288 -21.968 1.00 97.31 101 GLY A C 1
ATOM 747 O O . GLY A 1 101 ? 12.516 -9.205 -21.522 1.00 97.31 101 GLY A O 1
ATOM 748 N N . GLY A 1 102 ? 13.247 -7.082 -21.396 1.00 98.25 102 GLY A N 1
ATOM 749 C CA . GLY A 1 102 ? 12.411 -6.667 -20.269 1.00 98.25 102 GLY A CA 1
ATOM 750 C C . GLY A 1 102 ? 10.975 -6.321 -20.664 1.00 98.25 102 GLY A C 1
ATOM 751 O O . GLY A 1 102 ? 10.637 -6.228 -21.844 1.00 98.25 102 GLY A O 1
ATOM 752 N N . ASP A 1 103 ? 10.127 -6.082 -19.663 1.00 98.31 103 ASP A N 1
ATOM 753 C CA . ASP A 1 103 ? 8.710 -5.764 -19.872 1.00 98.31 103 ASP A CA 1
ATOM 754 C C . ASP A 1 103 ? 8.252 -4.565 -19.018 1.00 98.31 103 ASP A C 1
ATOM 756 O O . ASP A 1 103 ? 8.172 -4.669 -17.792 1.00 98.31 103 ASP A O 1
ATOM 760 N N . PRO A 1 104 ? 7.878 -3.422 -19.621 1.00 97.94 104 PRO A N 1
ATOM 761 C CA . PRO A 1 104 ? 7.283 -2.302 -18.894 1.00 97.94 104 PRO A CA 1
ATOM 762 C C . PRO A 1 104 ? 5.989 -2.651 -18.133 1.00 97.94 104 PRO A C 1
ATOM 764 O O . PRO A 1 104 ? 5.658 -1.980 -17.151 1.00 97.94 104 PRO A O 1
ATOM 767 N N . ILE A 1 105 ? 5.236 -3.677 -18.551 1.00 98.56 105 ILE A N 1
ATOM 768 C CA . ILE A 1 105 ? 4.016 -4.129 -17.860 1.00 98.56 105 ILE A CA 1
ATOM 769 C C . ILE A 1 105 ? 4.367 -4.807 -16.527 1.00 98.56 105 ILE A C 1
ATOM 771 O O . ILE A 1 105 ? 3.619 -4.654 -15.556 1.00 98.56 105 ILE A O 1
ATOM 775 N N . LEU A 1 106 ? 5.541 -5.442 -16.410 1.00 98.62 106 LEU A N 1
ATOM 776 C CA . LEU A 1 106 ? 6.046 -5.946 -15.129 1.00 98.62 106 LEU A CA 1
ATOM 777 C C . LEU A 1 106 ? 6.155 -4.818 -14.096 1.00 98.62 106 LEU A C 1
ATOM 779 O O . LEU A 1 106 ? 5.709 -4.987 -12.959 1.00 98.62 106 LEU A O 1
ATOM 783 N N . TYR A 1 107 ? 6.675 -3.648 -14.490 1.00 98.75 107 TYR A N 1
ATOM 784 C CA . TYR A 1 107 ? 6.720 -2.482 -13.602 1.00 98.75 107 TYR A CA 1
ATOM 785 C C . TYR A 1 107 ? 5.318 -2.108 -13.117 1.00 98.75 107 TYR A C 1
ATOM 787 O O . TYR A 1 107 ? 5.124 -1.855 -11.931 1.00 98.75 107 TYR A O 1
ATOM 795 N N . GLN A 1 108 ? 4.325 -2.094 -14.013 1.00 98.69 108 GLN A N 1
ATOM 796 C CA . GLN A 1 108 ? 2.949 -1.757 -13.645 1.00 98.69 108 GLN A CA 1
ATOM 797 C C . GLN A 1 108 ? 2.367 -2.746 -12.631 1.00 98.69 108 GLN A C 1
ATOM 799 O O . GLN A 1 108 ? 1.744 -2.306 -11.666 1.00 98.69 108 GLN A O 1
ATOM 804 N N . HIS A 1 109 ? 2.606 -4.052 -12.793 1.00 98.69 109 HIS A N 1
ATOM 805 C CA . HIS A 1 109 ? 2.164 -5.043 -11.810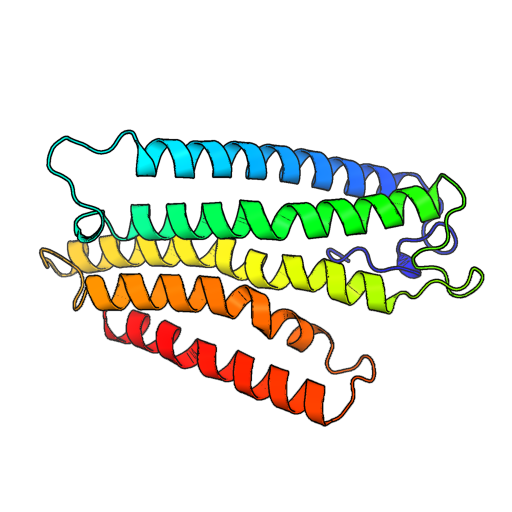 1.00 98.69 109 HIS A CA 1
ATOM 806 C C . HIS A 1 109 ? 2.795 -4.798 -10.439 1.00 98.69 109 HIS A C 1
ATOM 808 O O . HIS A 1 109 ? 2.073 -4.775 -9.445 1.00 98.69 109 HIS A O 1
ATOM 814 N N . LEU A 1 110 ? 4.111 -4.580 -10.377 1.00 98.75 110 LEU A N 1
ATOM 815 C CA . LEU A 1 110 ? 4.815 -4.342 -9.115 1.00 98.75 110 LEU A CA 1
ATOM 816 C C . LEU A 1 110 ? 4.378 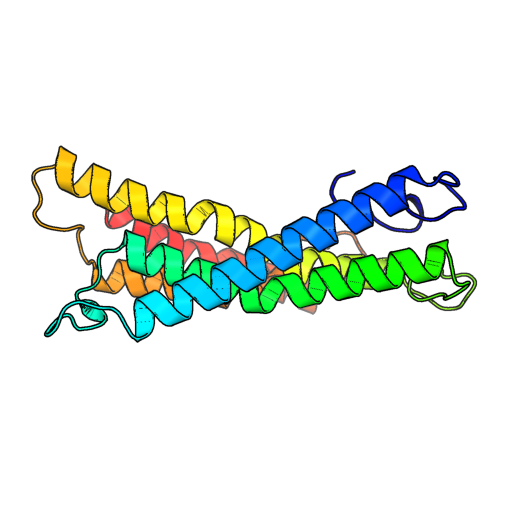-3.028 -8.458 1.00 98.75 110 LEU A C 1
ATOM 818 O O . LEU A 1 110 ? 4.104 -2.989 -7.259 1.00 98.75 110 LEU A O 1
ATOM 822 N N . PHE A 1 111 ? 4.267 -1.960 -9.251 1.00 98.81 111 PHE A N 1
ATOM 823 C CA . PHE A 1 111 ? 3.838 -0.656 -8.768 1.00 98.81 111 PHE A CA 1
ATOM 824 C C . PHE A 1 111 ? 2.417 -0.717 -8.219 1.00 98.81 111 PHE A C 1
ATOM 826 O O . PHE A 1 111 ? 2.183 -0.236 -7.117 1.00 98.81 111 PHE A O 1
ATOM 833 N N . TRP A 1 112 ? 1.468 -1.319 -8.939 1.00 98.81 112 TRP A N 1
ATOM 834 C CA . TRP A 1 112 ? 0.081 -1.375 -8.477 1.00 98.81 112 TRP A CA 1
ATOM 835 C C . TRP A 1 112 ? -0.140 -2.370 -7.350 1.00 98.81 112 TRP A C 1
ATOM 837 O O . TRP A 1 112 ? -0.990 -2.108 -6.499 1.00 98.81 112 TRP A O 1
ATOM 847 N N . PHE A 1 113 ? 0.641 -3.453 -7.282 1.00 98.69 113 PHE A N 1
ATOM 848 C CA . PHE A 1 113 ? 0.621 -4.348 -6.124 1.00 98.69 113 PHE A CA 1
ATOM 849 C C . PHE A 1 113 ? 0.926 -3.589 -4.828 1.00 98.69 113 PHE A C 1
ATOM 851 O O . PHE A 1 113 ? 0.341 -3.888 -3.793 1.00 98.69 113 PHE A O 1
ATOM 858 N N . PHE A 1 114 ? 1.785 -2.568 -4.887 1.00 98.56 114 PHE A N 1
ATOM 859 C CA . PHE A 1 114 ? 1.935 -1.590 -3.811 1.00 98.56 114 PHE A CA 1
ATOM 860 C C . PHE A 1 114 ? 0.810 -0.538 -3.798 1.00 98.56 114 PHE A C 1
ATOM 862 O O . PHE A 1 114 ? 0.231 -0.253 -2.750 1.00 98.56 114 PHE A O 1
ATOM 869 N N . GLY A 1 115 ? 0.513 0.054 -4.954 1.00 98.25 115 GLY A N 1
ATOM 870 C CA . GLY A 1 115 ? -0.285 1.271 -5.072 1.00 98.25 115 GLY A CA 1
ATOM 871 C C . GLY A 1 115 ? -1.734 1.109 -4.625 1.00 98.25 115 GLY A C 1
ATOM 872 O O . GLY A 1 115 ? -2.307 2.051 -4.081 1.00 98.25 115 GLY A O 1
ATOM 873 N N . HIS A 1 116 ? -2.324 -0.078 -4.796 1.00 98.50 116 HIS A N 1
ATOM 874 C CA . HIS A 1 116 ? -3.688 -0.309 -4.324 1.00 98.50 116 HIS A CA 1
ATOM 875 C C . HIS A 1 116 ? -3.781 -0.496 -2.797 1.00 98.50 116 HIS A C 1
ATOM 877 O O . HIS A 1 116 ? -4.608 0.157 -2.160 1.00 98.50 116 HIS A O 1
ATOM 883 N N . PRO A 1 117 ? -2.912 -1.290 -2.143 1.00 98.56 117 PRO A N 1
ATOM 884 C CA . PRO A 1 117 ? -2.766 -1.226 -0.689 1.00 98.56 117 PRO A CA 1
ATOM 885 C C . PRO A 1 117 ? -2.475 0.184 -0.155 1.00 98.56 117 PRO A C 1
ATOM 887 O O . PRO A 1 117 ? -3.022 0.545 0.887 1.00 98.56 117 PRO A O 1
ATOM 890 N N . GLU A 1 118 ? -1.681 0.997 -0.862 1.00 98.38 118 GLU A N 1
ATOM 891 C CA . GLU A 1 118 ? -1.353 2.372 -0.449 1.00 98.38 118 GLU A CA 1
ATOM 892 C C . GLU A 1 118 ? -2.596 3.261 -0.326 1.00 98.38 118 GLU A C 1
ATOM 894 O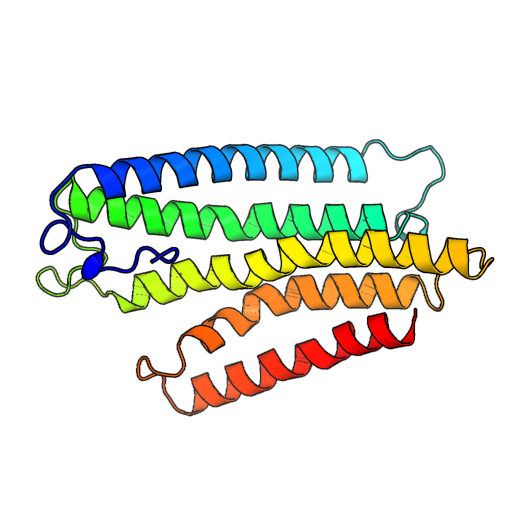 O . GLU A 1 118 ? -2.758 3.978 0.662 1.00 98.38 118 GLU A O 1
ATOM 899 N N . VAL A 1 119 ? -3.550 3.178 -1.258 1.00 98.12 119 VAL A N 1
ATOM 900 C CA . VAL A 1 119 ? -4.787 3.965 -1.110 1.00 98.12 119 VAL A CA 1
ATOM 901 C C . VAL A 1 119 ? -5.628 3.509 0.090 1.00 98.12 119 VAL A C 1
ATOM 903 O O . VAL A 1 119 ? -6.318 4.330 0.700 1.00 98.12 119 VAL A O 1
ATOM 906 N N . TYR A 1 120 ? -5.532 2.237 0.504 1.00 98.19 120 TYR A N 1
ATOM 907 C CA . TYR A 1 120 ? -6.158 1.776 1.747 1.00 98.19 120 TYR A CA 1
ATOM 908 C C . TYR A 1 120 ? -5.405 2.207 3.005 1.00 98.19 120 TYR A C 1
ATOM 910 O O . TYR A 1 120 ? -6.044 2.532 4.008 1.00 98.19 120 TYR A O 1
ATOM 918 N N . ILE A 1 121 ? -4.076 2.267 2.948 1.00 98.12 121 ILE A N 1
ATOM 919 C CA . ILE A 1 121 ? -3.226 2.831 4.005 1.00 98.12 121 ILE A CA 1
ATOM 920 C C . ILE A 1 121 ? -3.645 4.275 4.312 1.00 98.12 121 ILE A C 1
ATOM 922 O O . ILE A 1 121 ? -3.738 4.650 5.480 1.00 98.12 121 ILE A O 1
ATOM 926 N N . LEU A 1 122 ? -3.981 5.063 3.286 1.00 97.31 122 LEU A N 1
ATOM 927 C CA . LEU A 1 122 ? -4.440 6.443 3.458 1.00 97.31 122 LEU A CA 1
ATOM 928 C C . LEU A 1 122 ? -5.839 6.542 4.091 1.00 97.31 122 LEU A C 1
ATOM 930 O O . LEU A 1 122 ? -6.076 7.414 4.929 1.00 97.31 122 LEU A O 1
ATOM 934 N N . ILE A 1 123 ? -6.782 5.670 3.714 1.00 98.19 123 ILE A N 1
ATOM 935 C CA . ILE A 1 123 ? -8.187 5.804 4.140 1.00 98.19 123 ILE A CA 1
ATOM 936 C C . ILE A 1 123 ? -8.508 5.122 5.478 1.00 98.19 123 ILE A C 1
ATOM 938 O O . ILE A 1 123 ? -9.375 5.597 6.217 1.00 98.19 123 ILE A O 1
ATOM 942 N N . LEU A 1 124 ? -7.827 4.023 5.828 1.00 98.44 124 LEU A N 1
ATOM 943 C CA . LEU A 1 124 ? -8.138 3.236 7.027 1.00 98.44 124 LEU A CA 1
ATOM 944 C C . LEU A 1 124 ? -8.014 4.050 8.331 1.00 98.44 124 LEU A C 1
ATOM 946 O O . LEU A 1 124 ? -8.973 4.019 9.111 1.00 98.44 124 LEU A O 1
ATOM 950 N N . PRO A 1 125 ? -6.937 4.828 8.576 1.00 98.38 125 PRO A N 1
ATOM 951 C CA . PRO A 1 125 ? -6.853 5.708 9.743 1.00 98.38 125 PRO A CA 1
ATOM 952 C C . PRO A 1 125 ? -7.966 6.758 9.765 1.00 98.38 125 PRO A C 1
ATOM 954 O O . PRO A 1 125 ? -8.531 7.037 10.825 1.00 98.38 125 PRO A O 1
ATOM 957 N N . GLY A 1 126 ? -8.340 7.279 8.590 1.00 98.12 126 GLY A N 1
ATOM 958 C CA . GLY A 1 126 ? -9.493 8.163 8.418 1.00 98.12 126 GLY A CA 1
ATOM 959 C C . GLY A 1 126 ? -10.777 7.520 8.933 1.00 98.12 126 GLY A C 1
ATOM 960 O O . GLY A 1 126 ? -11.489 8.108 9.746 1.00 98.12 126 GLY A O 1
ATOM 961 N N . PHE A 1 127 ? -11.030 6.264 8.565 1.00 98.00 127 PHE A N 1
ATOM 962 C CA . PHE A 1 127 ? -12.171 5.530 9.101 1.00 98.00 127 PHE A CA 1
ATOM 963 C C . PHE A 1 127 ? -12.103 5.320 10.617 1.00 98.00 127 PHE A C 1
ATOM 965 O O . PHE A 1 127 ? -13.140 5.344 11.285 1.00 98.00 127 PHE A O 1
ATOM 972 N N . GLY A 1 128 ? -10.911 5.081 11.164 1.00 97.56 128 GLY A N 1
ATOM 973 C CA . GLY A 1 128 ? -10.698 4.978 12.605 1.00 97.56 128 GLY A CA 1
ATOM 974 C C . GLY A 1 128 ? -11.088 6.265 13.332 1.00 97.56 128 GLY A C 1
ATOM 975 O O . GLY A 1 128 ? -11.843 6.209 14.301 1.00 97.56 128 GLY A O 1
ATOM 976 N N . MET A 1 129 ? -10.634 7.418 12.829 1.00 98.12 129 MET A N 1
ATOM 977 C CA . MET A 1 129 ? -10.950 8.739 13.387 1.00 98.12 129 MET A CA 1
ATOM 978 C C . MET A 1 129 ? -12.442 9.065 13.296 1.00 98.12 129 MET A C 1
ATOM 980 O O . MET A 1 129 ? -13.047 9.426 14.303 1.00 98.12 129 MET A O 1
ATOM 984 N N . ILE A 1 130 ? -13.056 8.876 12.122 1.00 97.88 130 ILE A N 1
ATOM 985 C CA . ILE A 1 130 ? -14.487 9.148 11.915 1.00 97.88 130 ILE A CA 1
ATOM 986 C C . ILE A 1 130 ? -15.358 8.313 12.858 1.00 97.88 130 ILE A C 1
ATOM 988 O O . ILE A 1 130 ? -16.316 8.833 13.418 1.00 97.88 130 ILE A O 1
ATOM 992 N N . SER A 1 131 ? -14.990 7.054 13.112 1.00 97.12 131 SER A N 1
ATOM 993 C CA . SER A 1 131 ? -15.745 6.197 14.038 1.00 97.12 131 SER A CA 1
ATOM 994 C C . SER A 1 131 ? -15.780 6.760 15.466 1.00 97.12 131 SER A C 1
ATOM 996 O O . SER A 1 131 ? -16.803 6.658 16.139 1.00 97.12 131 SER A O 1
ATOM 998 N N . HIS A 1 132 ? -14.685 7.380 15.920 1.00 96.44 132 HIS A N 1
ATOM 999 C CA . HIS A 1 132 ? -14.625 8.041 17.229 1.00 96.44 132 HIS A CA 1
ATOM 1000 C C . HIS A 1 132 ? -15.405 9.349 17.254 1.00 96.44 132 HIS A C 1
ATOM 1002 O O . HIS A 1 132 ? -16.176 9.569 18.183 1.00 96.44 132 HIS A O 1
ATOM 1008 N N . ILE A 1 133 ? -15.243 10.181 16.222 1.00 97.81 133 ILE A N 1
ATOM 1009 C CA . ILE A 1 133 ? -15.959 11.456 16.100 1.00 97.81 133 ILE A CA 1
ATOM 1010 C C . ILE A 1 133 ? -17.469 11.205 16.112 1.00 97.81 133 ILE A C 1
ATOM 1012 O O . ILE A 1 133 ? -18.177 11.788 16.921 1.00 97.81 133 ILE A O 1
ATOM 1016 N N . ILE A 1 134 ? -17.969 10.281 15.289 1.00 96.75 134 ILE A N 1
ATOM 1017 C CA . ILE A 1 134 ? -19.408 9.995 15.210 1.00 96.75 134 ILE A CA 1
ATOM 1018 C C . ILE A 1 134 ? -19.945 9.443 16.532 1.00 96.75 134 ILE A C 1
ATOM 1020 O O . ILE A 1 134 ? -21.017 9.867 16.965 1.00 96.75 134 ILE A O 1
ATOM 1024 N N . SER A 1 135 ? -19.217 8.539 17.199 1.00 96.19 135 SER A N 1
ATOM 1025 C CA . SER A 1 135 ? -19.635 8.023 18.511 1.00 96.19 135 SER A CA 1
ATOM 1026 C C . SER A 1 135 ? -19.762 9.152 19.535 1.00 96.19 135 SER A C 1
ATOM 1028 O O . SER A 1 135 ? -20.768 9.219 20.242 1.00 96.19 135 SER A O 1
ATOM 1030 N N . GLN A 1 136 ? -18.778 10.056 19.569 1.00 96.75 136 GLN A N 1
ATOM 1031 C CA . GLN A 1 136 ? -18.742 11.198 20.478 1.00 96.75 136 GLN A CA 1
ATOM 1032 C C . GLN A 1 136 ? -19.876 12.193 20.192 1.00 96.75 136 GLN A C 1
ATOM 1034 O O . GLN A 1 136 ? -20.652 12.5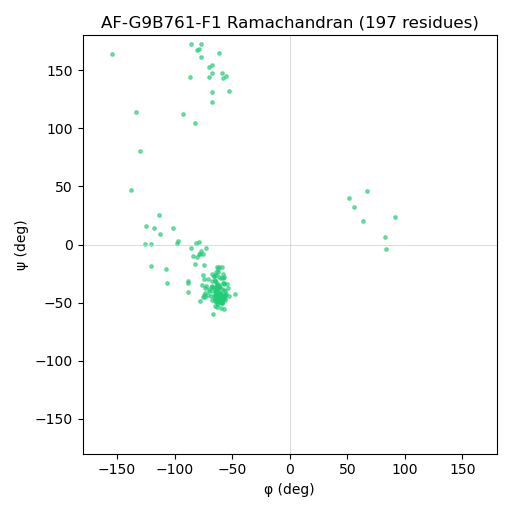04 21.094 1.00 96.75 136 GLN A O 1
ATOM 1039 N N . GLU A 1 137 ? -20.012 12.644 18.944 1.00 97.56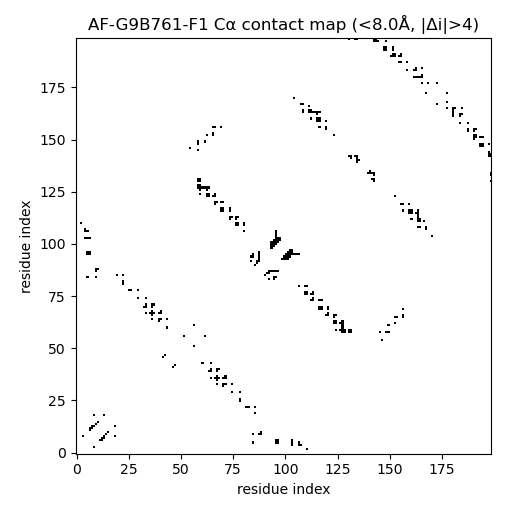 137 GLU A N 1
ATOM 1040 C CA . GLU A 1 137 ? -21.019 13.638 18.541 1.00 97.56 137 GLU A CA 1
ATOM 1041 C C . GLU A 1 137 ? -22.452 13.090 18.633 1.00 97.56 137 GLU A C 1
ATOM 1043 O O . GLU A 1 137 ? -23.400 13.839 18.855 1.00 97.56 137 GLU A O 1
ATOM 1048 N N . SER A 1 138 ? -22.625 11.769 18.528 1.00 96.38 138 SER A N 1
ATOM 1049 C CA . SER A 1 138 ? -23.925 11.108 18.715 1.00 96.38 138 SER A CA 1
ATOM 1050 C C . SER A 1 138 ? -24.246 10.786 20.180 1.00 96.38 138 SER A C 1
ATOM 1052 O O . SER A 1 138 ? -25.299 10.208 20.454 1.00 96.38 138 SER A O 1
ATOM 1054 N N . GLY A 1 139 ? -23.337 11.065 21.123 1.00 95.50 139 GLY A N 1
ATOM 1055 C CA . GLY A 1 139 ? -23.490 10.693 22.535 1.00 95.50 139 GLY A CA 1
ATOM 1056 C C . GLY A 1 139 ? -23.539 9.178 22.787 1.00 95.50 139 GLY A C 1
ATOM 1057 O O . GLY A 1 139 ? -24.047 8.736 23.821 1.00 95.50 139 GLY A O 1
ATOM 1058 N N . LYS A 1 140 ? -23.041 8.363 21.847 1.00 93.25 140 LYS A N 1
ATOM 1059 C CA . LYS A 1 140 ? -22.974 6.901 21.971 1.00 93.25 140 LYS A CA 1
ATOM 1060 C C . LYS A 1 140 ? -21.678 6.504 22.676 1.00 93.25 140 LYS A C 1
ATOM 1062 O O . LYS A 1 140 ? -20.625 7.096 22.457 1.00 93.25 140 LYS A O 1
ATOM 1067 N N . LYS A 1 141 ? -21.738 5.449 23.494 1.00 89.81 141 LYS A N 1
ATOM 1068 C CA . LYS A 1 141 ? -20.547 4.900 24.171 1.00 89.81 141 LYS A CA 1
ATOM 1069 C C . LYS A 1 141 ? -19.550 4.269 23.196 1.00 89.81 141 LYS A C 1
ATOM 1071 O O . LYS A 1 141 ? -18.356 4.269 23.469 1.00 89.81 141 LYS A O 1
ATOM 1076 N N . GLU A 1 142 ? -20.054 3.712 22.100 1.00 92.19 142 GLU A N 1
ATOM 1077 C CA . GLU A 1 142 ? -19.270 3.077 21.046 1.00 92.19 142 GLU A CA 1
ATOM 1078 C C . GLU A 1 142 ? -20.022 3.121 19.708 1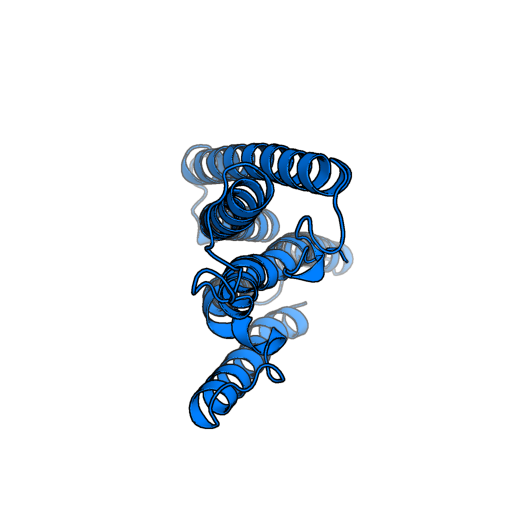.00 92.19 142 GLU A C 1
ATOM 1080 O O . GLU A 1 142 ? -21.237 3.348 19.663 1.00 92.19 142 GLU A O 1
ATOM 1085 N N . ALA A 1 143 ? -19.296 2.874 18.616 1.00 93.81 143 ALA A N 1
ATOM 1086 C CA . ALA A 1 143 ? -19.883 2.726 17.290 1.00 93.81 143 ALA A CA 1
ATOM 1087 C C . ALA A 1 143 ? -20.740 1.450 17.197 1.00 93.81 143 ALA A C 1
ATOM 1089 O O . ALA A 1 143 ? -20.439 0.429 17.823 1.00 93.81 143 ALA A O 1
ATOM 1090 N N . PHE A 1 144 ? -21.803 1.488 16.389 1.00 96.00 144 PHE A N 1
ATOM 1091 C CA . PHE A 1 144 ? -22.710 0.352 16.256 1.00 96.00 144 PHE A CA 1
ATOM 1092 C C . PHE A 1 144 ? -22.008 -0.833 15.581 1.00 96.00 144 PHE A C 1
ATOM 1094 O O . PHE A 1 144 ? -21.504 -0.733 14.462 1.00 96.00 144 PHE A O 1
ATOM 1101 N N . GLY A 1 145 ? -21.989 -1.982 16.261 1.00 95.25 145 GLY A N 1
ATOM 1102 C CA . GLY A 1 145 ? -21.347 -3.185 15.738 1.00 95.25 145 GLY A CA 1
ATOM 1103 C C . GLY A 1 145 ? -19.825 -3.053 15.628 1.00 95.25 145 GLY A C 1
ATOM 1104 O O . GLY A 1 145 ? -19.258 -3.439 14.608 1.00 95.25 145 GLY A O 1
ATOM 1105 N N . ALA A 1 146 ? -19.154 -2.541 16.668 1.00 95.12 146 ALA A N 1
ATOM 1106 C CA . ALA A 1 146 ? -17.701 -2.332 16.695 1.00 95.12 146 ALA A CA 1
ATOM 1107 C C . ALA A 1 146 ? -16.886 -3.546 16.200 1.00 95.12 146 ALA A C 1
ATOM 1109 O O . ALA A 1 146 ? -15.968 -3.388 15.395 1.00 95.12 146 ALA A O 1
ATOM 1110 N N . LEU A 1 147 ? -17.263 -4.769 16.593 1.00 96.25 147 LEU A N 1
ATOM 1111 C CA . LEU A 1 147 ? -16.608 -5.990 16.111 1.00 96.25 147 LEU A CA 1
ATOM 1112 C C . LEU A 1 147 ? -16.789 -6.200 14.594 1.00 96.25 147 LEU A C 1
ATOM 1114 O O . LEU A 1 147 ? -15.838 -6.546 13.896 1.00 96.25 147 LEU A O 1
ATOM 1118 N N . GLY A 1 148 ? -17.983 -5.918 14.064 1.00 97.19 148 GLY A N 1
ATOM 1119 C CA . GLY A 1 148 ? -18.252 -5.932 12.623 1.00 97.19 148 GLY A CA 1
ATOM 1120 C C . GLY A 1 148 ? -17.414 -4.900 11.867 1.00 97.19 148 GLY A C 1
ATOM 1121 O O . GLY A 1 148 ? -16.883 -5.201 10.800 1.00 97.19 148 GLY A O 1
ATOM 1122 N N . MET A 1 149 ? -17.197 -3.718 12.450 1.00 97.56 149 MET A N 1
ATOM 1123 C CA . MET A 1 149 ? -16.315 -2.697 11.875 1.00 97.56 149 MET A CA 1
ATOM 1124 C C . MET A 1 149 ? -14.841 -3.119 11.874 1.00 97.56 149 MET A C 1
ATOM 1126 O O . MET A 1 149 ? -14.124 -2.796 10.924 1.00 97.56 149 MET A O 1
ATOM 1130 N N . ILE A 1 150 ? -14.381 -3.845 12.900 1.00 98.19 150 ILE A N 1
ATOM 1131 C CA . ILE A 1 150 ? -13.031 -4.433 12.938 1.00 98.19 150 ILE A CA 1
ATOM 1132 C C . ILE A 1 150 ? -12.875 -5.445 11.798 1.00 98.19 150 ILE A C 1
ATOM 1134 O O . ILE A 1 150 ? -11.943 -5.326 11.001 1.00 98.19 150 ILE A O 1
ATOM 1138 N N . TYR A 1 151 ? -13.810 -6.390 11.657 1.00 98.12 151 TYR A N 1
ATOM 1139 C CA . TYR A 1 151 ? -13.767 -7.380 10.576 1.00 98.12 151 TYR A CA 1
ATOM 1140 C C . TYR A 1 151 ? -13.888 -6.756 9.188 1.00 98.12 151 TYR A C 1
ATOM 1142 O O . TYR A 1 151 ? -13.218 -7.202 8.256 1.00 98.12 151 TYR A O 1
ATOM 1150 N N . ALA A 1 152 ? -14.671 -5.689 9.047 1.00 98.31 152 ALA A N 1
ATOM 1151 C CA . ALA A 1 152 ? -14.736 -4.931 7.810 1.00 98.31 152 ALA A CA 1
ATOM 1152 C C . ALA A 1 152 ? -13.380 -4.292 7.457 1.00 98.31 152 ALA A C 1
ATOM 1154 O O . ALA A 1 152 ? -12.934 -4.410 6.319 1.00 98.31 152 ALA A O 1
ATOM 1155 N N . MET A 1 153 ? -12.679 -3.676 8.419 1.00 98.50 153 MET A N 1
ATOM 1156 C CA . MET A 1 153 ? -11.335 -3.127 8.173 1.00 98.50 153 MET A CA 1
ATOM 1157 C C . MET A 1 153 ? -10.314 -4.208 7.817 1.00 98.50 153 MET A C 1
ATOM 1159 O O . MET A 1 153 ? -9.525 -4.008 6.896 1.00 98.50 153 MET A O 1
ATOM 1163 N N . LEU A 1 154 ? -10.342 -5.350 8.510 1.00 98.38 154 LEU A N 1
ATOM 1164 C CA . LEU A 1 154 ? -9.474 -6.489 8.198 1.00 98.38 154 LEU A CA 1
ATOM 1165 C C . LEU A 1 154 ? -9.735 -7.013 6.782 1.00 98.38 154 LEU A C 1
ATOM 1167 O O . LEU A 1 154 ? -8.792 -7.265 6.036 1.00 98.38 154 LEU A O 1
ATOM 1171 N N . SER A 1 155 ? -11.009 -7.115 6.395 1.00 98.38 155 SER A N 1
ATOM 1172 C CA . SER A 1 155 ? -11.414 -7.553 5.056 1.00 98.38 155 SER A CA 1
ATOM 1173 C C . SER A 1 155 ? -10.954 -6.575 3.976 1.00 98.38 155 SER A C 1
ATOM 1175 O O . SER A 1 155 ? -10.424 -7.013 2.963 1.00 98.38 155 SER A O 1
ATOM 1177 N N . ILE A 1 156 ? -11.094 -5.260 4.195 1.00 98.44 156 ILE A N 1
ATOM 1178 C CA . ILE A 1 156 ? -10.579 -4.230 3.274 1.00 98.44 156 ILE A CA 1
ATOM 1179 C C . ILE A 1 156 ? -9.060 -4.361 3.123 1.00 98.44 156 ILE A C 1
ATOM 1181 O O . ILE A 1 156 ? -8.562 -4.368 2.000 1.00 98.44 156 ILE A O 1
ATOM 1185 N N . GLY A 1 157 ? -8.334 -4.514 4.234 1.00 97.94 157 GLY A N 1
ATOM 1186 C CA . GLY A 1 157 ? -6.882 -4.678 4.209 1.00 97.94 157 GLY A CA 1
ATOM 1187 C C . GLY A 1 157 ? -6.436 -5.919 3.429 1.00 97.94 157 GLY A C 1
ATOM 1188 O O . GLY A 1 157 ? -5.571 -5.821 2.564 1.00 97.94 157 GLY A O 1
ATOM 1189 N N . LEU A 1 158 ? -7.060 -7.074 3.679 1.00 97.88 158 LEU A N 1
ATOM 1190 C CA . LEU A 1 158 ? -6.745 -8.315 2.967 1.00 97.88 158 LEU A CA 1
ATOM 1191 C C . LEU A 1 158 ? -7.093 -8.223 1.477 1.00 97.88 158 LEU A C 1
ATOM 1193 O O . LEU A 1 158 ? -6.268 -8.552 0.625 1.00 97.88 158 LEU A O 1
ATOM 1197 N N . LEU A 1 159 ? -8.307 -7.761 1.159 1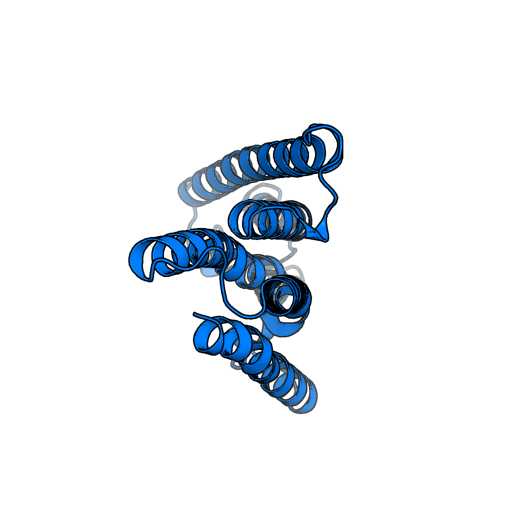.00 97.12 159 LEU A N 1
ATOM 1198 C CA . LEU A 1 159 ? -8.766 -7.647 -0.225 1.00 97.12 159 LEU A CA 1
ATOM 1199 C C . LEU A 1 159 ? -7.928 -6.642 -1.026 1.00 97.12 159 LEU A C 1
ATOM 1201 O O . LEU A 1 159 ? -7.787 -6.797 -2.236 1.00 97.12 159 LEU A O 1
ATOM 1205 N N . GLY A 1 160 ? -7.311 -5.659 -0.365 1.00 96.56 160 GLY A N 1
ATOM 1206 C CA . GLY A 1 160 ? -6.416 -4.704 -1.011 1.00 96.56 160 GLY A CA 1
ATOM 1207 C C . GLY A 1 160 ? -5.235 -5.330 -1.750 1.00 96.56 160 GLY A C 1
ATOM 1208 O O . GLY A 1 160 ? -4.804 -4.779 -2.760 1.00 96.56 160 GLY A O 1
ATOM 1209 N N . PHE A 1 161 ? -4.767 -6.509 -1.337 1.00 98.06 161 PHE A N 1
ATOM 1210 C CA . PHE A 1 161 ? -3.674 -7.212 -2.019 1.00 98.06 161 PHE A CA 1
ATOM 1211 C C . PHE A 1 161 ? -4.109 -8.062 -3.216 1.00 98.06 161 PHE A C 1
ATOM 1213 O O . PHE A 1 161 ? -3.252 -8.535 -3.954 1.00 98.06 161 PHE A O 1
ATOM 1220 N N . VAL A 1 162 ? -5.411 -8.272 -3.438 1.00 97.56 162 VAL A N 1
ATOM 1221 C CA . VAL A 1 162 ? -5.901 -9.181 -4.495 1.00 97.56 162 VAL A CA 1
ATOM 1222 C C . VAL A 1 162 ? -6.630 -8.469 -5.631 1.00 97.56 162 VAL A C 1
ATOM 1224 O O . VAL A 1 162 ? -7.220 -9.131 -6.481 1.00 97.56 162 VAL A O 1
ATOM 1227 N N . VAL A 1 163 ? -6.594 -7.132 -5.664 1.00 98.44 163 VAL A N 1
ATOM 1228 C CA . VAL A 1 163 ? -7.359 -6.334 -6.641 1.00 98.44 163 VAL A CA 1
ATOM 1229 C C . VAL A 1 163 ? -6.533 -5.347 -7.467 1.00 98.44 163 VAL A C 1
ATOM 1231 O O . VAL A 1 163 ? -7.085 -4.654 -8.316 1.00 98.44 163 VAL A O 1
ATOM 1234 N N . TRP A 1 164 ? -5.217 -5.290 -7.258 1.00 98.62 164 TRP A N 1
ATOM 1235 C CA . TRP A 1 164 ? -4.354 -4.248 -7.822 1.00 98.62 164 TRP A CA 1
ATOM 1236 C C . TRP A 1 164 ? -4.446 -4.086 -9.345 1.00 98.62 164 TRP A C 1
ATOM 1238 O O . TRP A 1 164 ? -4.333 -2.977 -9.866 1.00 98.62 164 TRP A O 1
ATOM 1248 N N . ALA A 1 165 ? -4.664 -5.179 -10.082 1.00 98.12 165 ALA A N 1
ATOM 1249 C CA . ALA A 1 165 ? -4.636 -5.144 -11.538 1.00 98.12 165 ALA A CA 1
ATOM 1250 C C . ALA A 1 165 ? -5.858 -4.444 -12.156 1.00 98.12 165 ALA A C 1
ATOM 1252 O O . ALA A 1 165 ? -5.878 -4.234 -13.369 1.00 98.12 165 ALA A O 1
ATOM 1253 N N . HIS A 1 166 ? -6.846 -3.996 -11.366 1.00 98.44 166 HIS A N 1
ATOM 1254 C CA . HIS A 1 166 ? -7.902 -3.134 -11.907 1.00 98.44 166 HIS A CA 1
ATOM 1255 C C . HIS A 1 166 ? -7.376 -1.806 -12.466 1.00 98.44 166 HIS A C 1
ATOM 1257 O O . HIS A 1 166 ? -8.028 -1.186 -13.303 1.00 98.44 166 HIS A O 1
ATOM 1263 N N . HIS A 1 167 ? -6.172 -1.386 -12.071 1.00 98.50 167 HIS A N 1
ATOM 1264 C CA . HIS A 1 167 ? -5.516 -0.211 -12.640 1.00 98.50 167 HIS A CA 1
ATOM 1265 C C . HIS A 1 167 ? -4.931 -0.468 -14.037 1.00 98.50 167 HIS A C 1
ATOM 1267 O O . HIS A 1 167 ? -4.478 0.460 -14.701 1.00 98.50 167 HIS A O 1
ATOM 1273 N N . MET A 1 168 ? -4.931 -1.725 -14.483 1.00 98.25 168 MET A N 1
ATOM 1274 C CA . MET A 1 168 ? -4.226 -2.200 -15.671 1.00 98.25 168 MET A CA 1
ATOM 1275 C C . MET A 1 168 ? -5.182 -2.764 -16.730 1.00 98.25 168 MET A C 1
ATOM 1277 O O . MET A 1 168 ? -4.746 -3.428 -17.662 1.00 98.25 168 MET A O 1
ATOM 1281 N N . PHE A 1 169 ? -6.497 -2.532 -16.645 1.00 98.00 169 PHE A N 1
ATOM 1282 C CA . PHE A 1 169 ? -7.470 -3.174 -17.546 1.00 98.00 169 PHE A CA 1
ATOM 1283 C C . PHE A 1 169 ? -7.268 -2.909 -19.043 1.00 98.00 169 PHE A C 1
ATOM 1285 O O . PHE A 1 169 ? -7.771 -3.673 -19.869 1.00 98.00 169 PHE A O 1
ATOM 1292 N N . THR A 1 170 ? -6.526 -1.866 -19.401 1.00 97.56 170 THR A N 1
ATOM 1293 C CA . THR A 1 170 ? -6.233 -1.489 -20.786 1.00 97.56 170 THR A CA 1
ATOM 1294 C C . THR A 1 170 ? -4.876 -1.987 -21.289 1.00 97.56 170 THR A C 1
ATOM 1296 O O . THR A 1 170 ? -4.559 -1.745 -22.449 1.00 97.56 170 THR A O 1
ATOM 1299 N N . VAL A 1 171 ? -4.091 -2.716 -20.479 1.00 97.06 171 VAL A N 1
ATOM 1300 C CA . VAL A 1 171 ? -2.760 -3.223 -20.887 1.00 97.06 171 VAL A CA 1
ATOM 1301 C C . VAL A 1 171 ? -2.817 -4.512 -21.715 1.00 97.06 171 VAL A C 1
ATOM 1303 O O . VAL A 1 171 ? -1.779 -5.043 -22.088 1.00 97.06 171 VAL A O 1
ATOM 1306 N N . GLY A 1 172 ? -4.018 -5.021 -22.010 1.00 97.19 172 GLY A N 1
ATOM 1307 C CA . GLY A 1 172 ? -4.202 -6.237 -22.809 1.00 97.19 172 GLY A CA 1
ATOM 1308 C C . GLY A 1 172 ? -4.267 -7.541 -22.006 1.00 97.19 172 GLY A C 1
ATOM 1309 O O . GLY A 1 172 ? -4.005 -8.598 -22.568 1.00 97.19 172 GLY A O 1
ATOM 1310 N N . MET A 1 173 ? -4.634 -7.490 -20.718 1.00 96.94 173 MET A N 1
ATOM 1311 C CA . MET A 1 173 ? -4.918 -8.700 -19.928 1.00 96.94 173 MET A CA 1
ATOM 1312 C C . MET A 1 173 ? -6.050 -9.532 -20.553 1.00 96.94 173 MET A C 1
ATOM 1314 O O . MET A 1 173 ? -7.004 -8.981 -21.120 1.00 96.94 173 MET A O 1
ATOM 1318 N N . ASP A 1 174 ? -5.974 -10.856 -20.403 1.00 97.38 174 ASP A N 1
ATOM 1319 C CA . ASP A 1 174 ? -6.996 -11.777 -20.897 1.00 97.38 174 ASP A CA 1
ATOM 1320 C C . ASP A 1 174 ? -8.373 -11.522 -20.248 1.00 97.38 174 ASP A C 1
ATOM 1322 O O . ASP A 1 174 ? -8.527 -10.775 -19.273 1.00 97.38 174 ASP A O 1
ATOM 1326 N N . VAL A 1 175 ? -9.418 -12.083 -20.857 1.00 97.94 175 VAL A N 1
ATOM 1327 C CA . VAL A 1 175 ? -10.808 -11.845 -20.440 1.00 97.94 175 VAL A CA 1
ATOM 1328 C C . VAL A 1 175 ? -11.072 -12.373 -19.029 1.00 97.94 175 VAL A C 1
ATOM 1330 O O . VAL A 1 175 ? -11.737 -11.683 -18.256 1.00 97.94 175 VAL A O 1
ATOM 1333 N N . ASP A 1 176 ? -10.519 -13.532 -18.674 1.00 98.31 176 ASP A N 1
ATOM 1334 C CA . ASP A 1 176 ? -10.789 -14.192 -17.397 1.00 98.31 176 ASP A CA 1
ATOM 1335 C C . ASP A 1 176 ? -10.095 -13.457 -16.248 1.00 98.31 176 ASP A C 1
ATOM 1337 O O . ASP A 1 176 ? -10.717 -13.181 -15.219 1.00 98.31 176 ASP A O 1
ATOM 1341 N N . THR A 1 177 ? -8.851 -13.016 -16.452 1.00 97.50 177 THR A N 1
ATOM 1342 C CA . THR A 1 177 ? -8.132 -12.155 -15.502 1.00 97.50 177 THR A CA 1
ATOM 1343 C C . THR A 1 177 ? -8.897 -10.857 -15.250 1.00 97.50 177 THR A C 1
ATOM 1345 O O . THR A 1 177 ? -9.112 -10.465 -14.100 1.00 97.50 177 THR A O 1
ATOM 1348 N N . ARG A 1 178 ? -9.385 -10.188 -16.303 1.00 98.00 178 ARG A N 1
ATOM 1349 C CA . ARG A 1 178 ? -10.190 -8.964 -16.136 1.00 98.00 178 ARG A CA 1
ATOM 1350 C C . ARG A 1 178 ? -11.507 -9.232 -15.412 1.00 98.00 178 ARG A C 1
ATOM 1352 O O . ARG A 1 178 ? -11.896 -8.425 -14.562 1.00 98.00 178 ARG A O 1
ATOM 1359 N N . ALA A 1 179 ? -12.174 -10.348 -15.705 1.00 98.25 179 ALA A N 1
ATOM 1360 C CA . ALA A 1 179 ? -13.405 -10.745 -15.027 1.00 98.25 179 ALA A CA 1
ATOM 1361 C C . ALA A 1 179 ? -13.167 -10.987 -13.526 1.00 98.25 179 ALA A C 1
ATOM 1363 O O . ALA A 1 179 ? -13.905 -10.446 -12.698 1.00 98.25 179 ALA A O 1
ATOM 1364 N N . TYR A 1 180 ? -12.095 -11.704 -13.171 1.00 98.38 180 TYR A N 1
ATOM 1365 C CA . TYR A 1 180 ? -11.678 -11.920 -11.784 1.00 98.38 180 TYR A CA 1
ATOM 1366 C C . TYR A 1 180 ? -11.448 -10.595 -11.048 1.00 98.38 180 TYR A C 1
ATOM 1368 O O . TYR A 1 180 ? -12.083 -10.340 -10.024 1.00 98.38 180 TYR A O 1
ATOM 1376 N N . PHE A 1 181 ? -10.588 -9.721 -11.581 1.00 98.25 181 PHE A N 1
ATOM 1377 C CA . PHE A 1 181 ? -10.253 -8.453 -10.926 1.00 98.25 181 PHE A CA 1
ATOM 1378 C C . PHE A 1 181 ? -11.456 -7.507 -10.827 1.00 98.25 181 PHE A C 1
ATOM 1380 O O . PHE A 1 181 ? -11.568 -6.765 -9.849 1.00 98.25 181 PHE A O 1
ATOM 1387 N N . THR A 1 182 ? -12.389 -7.562 -11.782 1.00 98.31 182 THR A N 1
ATOM 1388 C CA . THR A 1 182 ? -13.661 -6.824 -11.707 1.00 98.31 182 THR A CA 1
ATOM 1389 C C . THR A 1 182 ? -14.496 -7.307 -10.523 1.00 98.31 182 THR A C 1
ATOM 1391 O O . THR A 1 182 ? -14.875 -6.504 -9.668 1.00 98.31 182 THR A O 1
ATOM 1394 N N . ALA A 1 183 ? -14.738 -8.618 -10.433 1.00 98.12 183 ALA A N 1
ATOM 1395 C CA . ALA A 1 183 ? -15.525 -9.208 -9.354 1.00 98.12 183 ALA A CA 1
ATOM 1396 C C . ALA A 1 183 ? -14.873 -8.985 -7.979 1.00 98.12 183 ALA A C 1
ATOM 1398 O O . ALA A 1 183 ? -15.532 -8.515 -7.052 1.00 98.12 183 ALA A O 1
ATOM 1399 N N . ALA A 1 184 ? -13.569 -9.248 -7.856 1.00 97.75 184 ALA A N 1
ATOM 1400 C CA . ALA A 1 184 ? -12.821 -9.064 -6.615 1.00 97.75 184 ALA A CA 1
ATOM 1401 C C . ALA A 1 184 ? -12.847 -7.602 -6.135 1.00 97.75 184 ALA A C 1
ATOM 1403 O O . ALA A 1 184 ? -13.068 -7.348 -4.951 1.00 97.75 184 ALA A O 1
ATOM 1404 N N . THR A 1 185 ? -12.708 -6.633 -7.048 1.00 97.94 185 THR A N 1
ATOM 1405 C CA . THR A 1 185 ? -12.803 -5.201 -6.709 1.00 97.94 185 THR A CA 1
ATOM 1406 C C . THR A 1 185 ? -14.198 -4.831 -6.210 1.00 97.94 185 THR A C 1
ATOM 1408 O O . THR A 1 185 ? -14.328 -4.118 -5.215 1.00 97.94 185 THR A O 1
ATOM 1411 N N . MET A 1 186 ? -15.251 -5.345 -6.853 1.00 98.12 186 MET A N 1
ATOM 1412 C CA . MET A 1 186 ? -16.633 -5.094 -6.433 1.00 98.12 186 MET A CA 1
ATOM 1413 C C . MET A 1 186 ? -16.942 -5.649 -5.037 1.00 98.12 186 MET A C 1
ATOM 1415 O O . MET A 1 186 ? -17.680 -5.014 -4.286 1.00 98.12 186 MET A O 1
ATOM 1419 N N . ILE A 1 187 ? -16.344 -6.780 -4.645 1.00 97.94 187 ILE A N 1
ATOM 1420 C CA . ILE A 1 187 ? -16.537 -7.370 -3.309 1.00 97.94 187 ILE A CA 1
ATOM 1421 C C . ILE A 1 187 ? -16.098 -6.410 -2.193 1.00 97.94 187 ILE A C 1
ATOM 1423 O O . ILE A 1 187 ? -16.697 -6.422 -1.118 1.00 97.94 187 ILE A O 1
ATOM 1427 N N . ILE A 1 188 ? -15.132 -5.516 -2.438 1.00 97.19 188 ILE A N 1
ATOM 1428 C CA . ILE A 1 188 ? -14.660 -4.538 -1.438 1.00 97.19 188 ILE A CA 1
ATOM 1429 C C . ILE A 1 188 ? -15.761 -3.546 -1.027 1.00 97.19 188 ILE A C 1
ATOM 1431 O O . ILE A 1 188 ? -15.738 -3.003 0.086 1.00 97.19 188 ILE A O 1
ATOM 1435 N N . ALA A 1 189 ? -16.771 -3.344 -1.877 1.00 97.44 189 ALA A N 1
ATOM 1436 C CA . ALA A 1 189 ? -17.928 -2.525 -1.539 1.00 97.44 189 ALA A CA 1
ATOM 1437 C C . ALA A 1 189 ? -18.705 -3.083 -0.334 1.00 97.44 189 ALA A C 1
ATOM 1439 O O . ALA A 1 189 ? -19.292 -2.304 0.410 1.00 97.44 189 ALA A O 1
ATOM 1440 N N . VAL A 1 190 ? -18.668 -4.398 -0.088 1.00 98.38 190 VAL A N 1
ATOM 1441 C CA . VAL A 1 190 ? -19.383 -5.041 1.027 1.00 98.38 190 VAL A CA 1
ATOM 1442 C C . VAL A 1 190 ? -18.820 -4.629 2.396 1.00 98.38 190 VAL A C 1
ATOM 1444 O O . VAL A 1 190 ? -19.569 -4.027 3.169 1.00 98.38 190 VAL A O 1
ATOM 1447 N N . PRO A 1 191 ? -17.533 -4.868 2.739 1.00 98.12 191 PRO A N 1
ATOM 1448 C CA . PRO A 1 191 ? -16.994 -4.419 4.021 1.00 98.12 191 PRO A CA 1
ATOM 1449 C C . PRO A 1 191 ? -16.982 -2.890 4.141 1.00 98.12 191 PRO A C 1
ATOM 1451 O O . PRO A 1 191 ? -17.201 -2.363 5.230 1.00 98.12 191 PRO A O 1
ATOM 1454 N N . THR A 1 192 ? -16.803 -2.161 3.036 1.00 97.19 192 THR A N 1
ATOM 1455 C CA . THR A 1 192 ? -16.929 -0.695 3.051 1.00 97.19 192 THR A CA 1
ATOM 1456 C C . THR A 1 192 ? -18.350 -0.277 3.433 1.00 97.19 192 THR A C 1
ATOM 1458 O O . THR A 1 192 ? -18.524 0.539 4.332 1.00 97.19 192 THR A O 1
ATOM 1461 N N . GLY A 1 193 ? -19.368 -0.892 2.826 1.00 97.25 193 GLY A N 1
ATOM 1462 C CA . GLY A 1 193 ? -20.777 -0.658 3.131 1.00 97.25 193 GLY A CA 1
ATOM 1463 C C . GLY A 1 193 ? -21.110 -0.939 4.593 1.00 97.25 193 GLY A C 1
ATOM 1464 O O . GLY A 1 193 ? -21.716 -0.093 5.241 1.00 97.25 193 GLY A O 1
ATOM 1465 N N . ILE A 1 194 ? -20.638 -2.064 5.146 1.00 96.75 194 ILE A N 1
ATOM 1466 C CA . ILE A 1 194 ? -20.808 -2.402 6.572 1.00 96.75 194 ILE A CA 1
ATOM 1467 C C . ILE A 1 194 ? -20.330 -1.252 7.464 1.00 96.75 194 ILE A C 1
ATOM 1469 O O . ILE A 1 194 ? -21.035 -0.871 8.391 1.00 96.75 194 ILE A O 1
ATOM 1473 N N . LYS A 1 195 ? -19.170 -0.654 7.168 1.00 96.38 195 LYS A N 1
ATOM 1474 C CA . LYS A 1 195 ? -18.665 0.487 7.942 1.00 96.38 195 LYS A CA 1
ATOM 1475 C C . LYS A 1 195 ? -19.552 1.720 7.835 1.00 96.38 195 LYS A C 1
ATOM 1477 O O . LYS A 1 195 ? -19.831 2.325 8.862 1.00 96.38 195 LYS A O 1
ATOM 1482 N N . ILE A 1 196 ? -19.967 2.080 6.620 1.00 96.38 196 ILE A N 1
ATOM 1483 C CA . ILE A 1 196 ? -20.806 3.264 6.394 1.00 96.38 196 ILE A CA 1
ATOM 1484 C C . ILE A 1 196 ? -22.159 3.117 7.096 1.00 96.38 196 ILE A C 1
ATOM 1486 O O . ILE A 1 196 ? -22.618 4.067 7.712 1.00 96.38 196 ILE A O 1
ATOM 1490 N N . PHE A 1 197 ? -22.778 1.934 7.051 1.00 96.88 197 PHE A N 1
ATOM 1491 C CA . PHE A 1 197 ? -24.054 1.682 7.732 1.00 96.88 197 PHE A CA 1
ATOM 1492 C C . PHE A 1 197 ? -23.925 1.527 9.258 1.00 96.88 197 PHE A C 1
ATOM 1494 O O . PHE A 1 197 ? -24.928 1.617 9.962 1.00 96.88 197 PHE A O 1
ATOM 1501 N N . SER A 1 198 ? -22.716 1.276 9.771 1.00 94.38 198 SER A N 1
ATOM 1502 C CA . SER A 1 198 ? -22.421 1.200 11.211 1.00 94.38 198 SER A CA 1
ATOM 1503 C C . SER A 1 198 ? -22.190 2.562 11.879 1.00 94.38 198 SER A C 1
ATOM 1505 O O . SER A 1 198 ? -22.200 2.637 13.112 1.00 94.38 198 SER A O 1
ATOM 1507 N N . TRP A 1 199 ? -21.935 3.611 11.098 1.00 94.19 199 TRP A N 1
ATOM 1508 C CA . TRP A 1 199 ? -21.805 4.987 11.581 1.00 94.19 199 TRP A CA 1
ATOM 1509 C C . TRP A 1 199 ? -23.184 5.601 11.846 1.00 94.19 199 TRP A C 1
ATOM 1511 O O . TRP A 1 199 ? -23.415 6.037 13.002 1.00 94.19 199 TRP A O 1
#

Radius of gyration: 19.89 Å; Cα contacts (8 Å, |Δi|>4): 224; chains: 1; bounding box: 48×28×58 Å

Foldseek 3Di:
DLLCFPPCVACVNPVDCPSVVVLVVLVVVLVVLLVVLVVLLCCLVPVDDPPDDPLNDQQLSLLSNLLSVLSNPQSVLVNVLSVQRSCVRPVVDPQPPVVNPHNSVVSLVSSLLNVLSVVSSVCSSVLSVVQVVCCVVVVHPGFAPSVLLSVLNNLLSVLSNVQSCVVVPPVDDDPVSNVRNVVSVVVNVVSVVSSVVRD

pLDDT: mean 97.62, std 1.37, range [89.81, 98.81]

InterPro domains:
  IPR000883 Cytochrome c oxidase subunit I [PF00115] (1-199)
  IPR000883 Cytochrome c oxidase subunit I [PR01165] (30-48)
  IPR000883 Cytochrome c oxidase subunit I [PR01165] (59-78)
  IPR000883 Cytochrome c oxidase subunit I [PR01165] (110-131)
  IPR000883 Cytochrome c oxidase subunit I [PR01165] (157-172)
  IPR000883 Cytochrome c oxidase subunit I [PR01165] (181-199)
  IPR000883 Cytochrome c oxidase subunit I [PTHR10422] (1-199)
  IPR023615 Cytochrome c oxidase, subunit I, copper-binding site [PS00077] (112-167)
  IPR023616 Cytochrome c oxidase-like, subunit I domain [PS50855] (1-199)
  IPR036927 Cytochrome c oxidase-like, subunit I superfamily [G3DSA:1.20.210.10] (1-199)
  IPR036927 Cytochrome c oxidase-like, subunit I superfamily [SSF81442] (1-199)

Nearest PDB structures (foldseek):
  8d4t-assembly1_N  TM=9.995E-01  e=7.637E-21  Bos taurus
  7vuw-assembly2_N  TM=9.989E-01  e=1.771E-20  Bos taurus
  8ugh-assembly1_4A  TM=9.951E-01  e=2.038E-20  Sus scrofa
  3abl-assembly1_A  TM=9.988E-01  e=3.921E-20  Bos taurus
  5z62-assembly1_A  TM=9.917E-01  e=2.793E-19  Homo sapiens

Sequence (199 aa):
GWTVYPPLAANIAHGGSSVDFAIFSLHLAGISSILGAVNFITTVVNMRSPGMTLDRMPLFVWSVVITAVLLLLSLPVLAGAITMLLTDRNLNTSFFDPAGGGDPILYQHLFWFFGHPEVYILILPGFGMISHIISQESGKKEAFGALGMIYAMLSIGLLGFVVWAHHMFTVGMDVDTRAYFTAATMIIAVPTGIKIFSW